Protein AF-A0A2E1ZUF5-F1 (afdb_monomer)

Radius of gyration: 24.86 Å; Cα contacts (8 Å, |Δi|>4): 440; chains: 1; bounding box: 53×74×78 Å

Foldseek 3Di:
DDDDPDPPPPPCNQCVPPVSVVVVVVVVVVVVCVVVCVVCVVVVVVVLVLLQLLQLVCQVCVVVVVDCPRPLNVLSVPSVSSVVCSVVWKDKWKFWFPDPATHTDPDDDVVQWDWDADPPWFDTWIDGPPPPDPITMFIWIWTHDDLIFIKGWFWGDFDPWIWTWIWTWGDPALFKTFTQWIATRDDDDDPPFLVCCHPSVNGCLSHRAMGGLVVLAAAAADCDDDDSNRYGHDGPNRPRRRVSVRVGVSCCPNPGCSNVSSVVRD

Structure (mmCIF, N/CA/C/O backbone):
data_AF-A0A2E1ZUF5-F1
#
_entry.id   AF-A0A2E1ZUF5-F1
#
loop_
_atom_site.group_PDB
_atom_site.id
_atom_site.type_symbol
_atom_site.label_atom_id
_atom_site.label_alt_id
_atom_site.label_comp_id
_atom_site.label_asym_id
_atom_site.label_entity_id
_atom_site.label_seq_id
_atom_site.pdbx_PDB_ins_code
_atom_site.Cartn_x
_atom_site.Cartn_y
_atom_site.Cartn_z
_atom_site.occupancy
_atom_site.B_iso_or_equiv
_atom_site.auth_seq_id
_atom_site.auth_comp_id
_atom_site.auth_asym_id
_atom_site.auth_atom_id
_atom_site.pdbx_PDB_model_num
ATOM 1 N N . MET A 1 1 ? 27.725 -50.864 -59.340 1.00 42.62 1 MET A N 1
ATOM 2 C CA . MET A 1 1 ? 27.834 -50.246 -58.000 1.00 42.62 1 MET A CA 1
ATOM 3 C C . MET A 1 1 ? 28.151 -48.767 -58.178 1.00 42.62 1 MET A C 1
ATOM 5 O O . MET A 1 1 ? 29.297 -48.428 -58.430 1.00 42.62 1 MET A O 1
ATOM 9 N N . GLN A 1 2 ? 27.138 -47.895 -58.148 1.00 40.16 2 GLN A N 1
ATOM 10 C CA . GLN A 1 2 ? 27.353 -46.445 -58.087 1.00 40.16 2 GLN A CA 1
ATOM 11 C C . GLN A 1 2 ? 27.695 -46.083 -56.640 1.00 40.16 2 GLN A C 1
ATOM 13 O O . GLN A 1 2 ? 26.864 -46.239 -55.747 1.00 40.16 2 GLN A O 1
ATOM 18 N N . ALA A 1 3 ? 28.929 -45.644 -56.405 1.00 47.06 3 ALA A N 1
ATOM 19 C CA . ALA A 1 3 ? 29.324 -45.064 -55.132 1.00 47.06 3 ALA A CA 1
ATOM 20 C C . ALA A 1 3 ? 28.648 -43.691 -55.002 1.00 47.06 3 ALA A C 1
ATOM 22 O O . ALA A 1 3 ? 28.987 -42.750 -55.719 1.00 47.06 3 ALA A O 1
ATOM 23 N N . GLY A 1 4 ? 27.650 -43.596 -54.123 1.00 48.56 4 GLY A N 1
ATOM 24 C CA . GLY A 1 4 ? 26.984 -42.340 -53.801 1.00 48.56 4 GLY A CA 1
ATOM 25 C C . GLY A 1 4 ? 27.989 -41.333 -53.248 1.00 48.56 4 GLY A C 1
ATOM 26 O O . GLY A 1 4 ? 28.551 -41.530 -52.171 1.00 48.56 4 GLY A O 1
ATOM 27 N N . SER A 1 5 ? 28.213 -40.249 -53.990 1.00 50.31 5 SER A N 1
ATOM 28 C CA . SER A 1 5 ? 28.970 -39.090 -53.521 1.00 50.31 5 SER A CA 1
ATOM 29 C C . SER A 1 5 ? 28.220 -38.463 -52.342 1.00 50.31 5 SER A C 1
ATOM 31 O O . SER A 1 5 ? 27.196 -37.800 -52.518 1.00 50.31 5 SER A O 1
ATOM 33 N N . ARG A 1 6 ? 28.702 -38.692 -51.114 1.00 58.22 6 ARG A N 1
ATOM 34 C CA . ARG A 1 6 ? 28.275 -37.906 -49.954 1.00 58.22 6 ARG A CA 1
ATOM 35 C C . ARG A 1 6 ? 28.798 -36.487 -50.163 1.00 58.22 6 ARG A C 1
ATOM 37 O O . ARG A 1 6 ? 29.988 -36.235 -49.996 1.00 58.22 6 ARG A O 1
ATOM 44 N N . LYS A 1 7 ? 27.915 -35.558 -50.541 1.00 57.78 7 LYS A N 1
ATOM 45 C CA . LYS A 1 7 ? 28.202 -34.123 -50.453 1.00 57.78 7 LYS A CA 1
ATOM 46 C C . LYS A 1 7 ? 28.493 -33.805 -48.987 1.00 57.78 7 LYS A C 1
ATOM 48 O O . LYS A 1 7 ? 27.572 -33.738 -48.180 1.00 57.78 7 LYS A O 1
ATOM 53 N N . ASN A 1 8 ? 29.767 -33.621 -48.649 1.00 56.56 8 ASN A N 1
ATOM 54 C CA . ASN A 1 8 ? 30.164 -32.980 -47.402 1.00 56.56 8 ASN A CA 1
ATOM 55 C C . ASN A 1 8 ? 29.690 -31.528 -47.481 1.00 56.56 8 ASN A C 1
ATOM 57 O O . ASN A 1 8 ? 30.354 -30.675 -48.070 1.00 56.56 8 ASN A O 1
ATOM 61 N N . ILE A 1 9 ? 28.491 -31.264 -46.965 1.00 59.53 9 ILE A N 1
ATOM 62 C CA . ILE A 1 9 ? 27.992 -29.902 -46.830 1.00 59.53 9 ILE A CA 1
ATOM 63 C C . ILE A 1 9 ? 28.895 -29.228 -45.794 1.00 59.53 9 ILE A C 1
ATOM 65 O O . ILE A 1 9 ? 28.891 -29.598 -44.622 1.00 59.53 9 ILE A O 1
ATOM 69 N N . SER A 1 10 ? 29.721 -28.286 -46.247 1.00 67.06 10 SER A N 1
ATOM 70 C CA . SER A 1 10 ? 30.581 -27.500 -45.365 1.00 67.06 10 SER A CA 1
ATOM 71 C C . SER A 1 10 ? 29.715 -26.784 -44.328 1.00 67.06 10 SER A C 1
ATOM 73 O O . SER A 1 10 ? 28.756 -26.104 -44.695 1.00 67.06 10 SER A O 1
ATOM 75 N N . ILE A 1 11 ? 30.062 -26.900 -43.043 1.00 62.62 11 ILE A N 1
ATOM 76 C CA . ILE A 1 11 ? 29.401 -26.180 -41.938 1.00 62.62 11 ILE A CA 1
ATOM 77 C C . ILE A 1 11 ? 29.336 -24.673 -42.244 1.00 62.62 11 ILE A C 1
ATOM 79 O O . ILE A 1 11 ? 28.341 -24.019 -41.951 1.00 62.62 11 ILE A O 1
ATOM 83 N N . ILE A 1 12 ? 30.345 -24.144 -42.942 1.00 64.06 12 ILE A N 1
ATOM 84 C CA . ILE A 1 12 ? 30.421 -22.743 -43.370 1.00 64.06 12 ILE A CA 1
ATOM 85 C C . ILE A 1 12 ? 29.318 -22.400 -44.387 1.00 64.06 12 ILE A C 1
ATOM 87 O O . ILE A 1 12 ? 28.752 -21.315 -44.330 1.00 64.06 12 ILE A O 1
ATOM 91 N N . ALA A 1 13 ? 28.951 -23.325 -45.280 1.00 61.88 13 ALA A N 1
ATOM 92 C CA . ALA A 1 13 ? 27.866 -23.122 -46.246 1.00 61.88 13 ALA A CA 1
ATOM 93 C C . ALA A 1 13 ? 26.471 -23.192 -45.594 1.00 61.88 13 ALA A C 1
ATOM 95 O O . ALA A 1 13 ? 25.536 -22.554 -46.070 1.00 61.88 13 ALA A O 1
ATOM 96 N N . ILE A 1 14 ? 26.337 -23.942 -44.494 1.00 61.91 14 ILE A N 1
ATOM 97 C CA . ILE A 1 14 ? 25.102 -24.036 -43.700 1.00 61.91 14 ILE A CA 1
ATOM 98 C C . ILE A 1 14 ? 24.911 -22.766 -42.865 1.00 61.91 14 ILE A C 1
ATOM 100 O O . ILE A 1 14 ? 23.838 -22.173 -42.897 1.00 61.91 14 ILE A O 1
ATOM 104 N N . VAL A 1 15 ? 25.957 -22.317 -42.166 1.00 63.81 15 VAL A N 1
ATOM 105 C CA . VAL A 1 15 ? 25.926 -21.109 -41.321 1.00 63.81 15 VAL A CA 1
ATOM 106 C C . VAL A 1 15 ? 25.932 -19.821 -42.156 1.00 63.81 15 VAL A C 1
ATOM 108 O O . VAL A 1 15 ? 25.424 -18.802 -41.709 1.00 63.81 15 VAL A O 1
ATOM 111 N N . GLY A 1 16 ? 26.437 -19.858 -43.393 1.00 71.75 16 GLY A N 1
ATOM 112 C CA . GLY A 1 16 ? 26.375 -18.730 -44.326 1.00 71.75 16 GLY A CA 1
ATOM 113 C C . GLY A 1 16 ? 24.967 -18.410 -44.844 1.00 71.75 16 GLY A C 1
ATOM 114 O O . GLY A 1 16 ? 24.766 -17.340 -45.411 1.00 71.75 16 GLY A O 1
ATOM 115 N N . ASN A 1 17 ? 23.985 -19.302 -44.650 1.00 86.56 17 ASN A N 1
ATOM 116 C CA . ASN A 1 17 ? 22.585 -18.996 -44.932 1.00 86.56 17 ASN A CA 1
ATOM 117 C C . ASN A 1 17 ? 22.022 -18.101 -43.807 1.00 86.56 17 ASN A C 1
ATOM 119 O O . ASN A 1 17 ? 21.936 -18.567 -42.665 1.00 86.56 17 ASN A O 1
ATOM 123 N N . PRO A 1 18 ? 21.577 -16.863 -44.103 1.00 87.31 18 PRO A N 1
ATOM 124 C CA . PRO A 1 18 ? 21.079 -15.931 -43.091 1.00 87.31 18 PRO A CA 1
ATOM 125 C C . PRO A 1 18 ? 19.973 -16.516 -42.207 1.00 87.31 18 PRO A C 1
ATOM 127 O O . PRO A 1 18 ? 19.946 -16.257 -41.008 1.00 87.31 18 PRO A O 1
ATOM 130 N N . PHE A 1 19 ? 19.097 -17.361 -42.761 1.00 89.12 19 PHE A N 1
ATOM 131 C CA . PHE A 1 19 ? 18.009 -17.986 -42.006 1.00 89.12 19 PHE A CA 1
ATOM 132 C C . PHE A 1 19 ? 18.512 -19.025 -40.999 1.00 89.12 19 PHE A C 1
ATOM 134 O O . PHE A 1 19 ? 17.985 -19.116 -39.892 1.00 89.12 19 PHE A O 1
ATOM 141 N N . VAL A 1 20 ? 19.551 -19.785 -41.354 1.00 88.31 20 VAL A N 1
ATOM 142 C CA . VAL A 1 20 ? 20.156 -20.775 -40.452 1.00 88.31 20 VAL A CA 1
ATOM 143 C C . VAL A 1 20 ? 20.957 -20.075 -39.356 1.00 88.31 20 VAL A C 1
ATOM 145 O O . VAL A 1 20 ? 20.843 -20.444 -38.191 1.00 88.31 20 VAL A O 1
ATOM 148 N N . PHE A 1 21 ? 21.707 -19.027 -39.703 1.00 89.38 21 PHE A N 1
ATOM 149 C CA . PHE A 1 21 ? 22.426 -18.198 -38.735 1.00 89.38 21 PHE A CA 1
ATOM 150 C C . PHE A 1 21 ? 21.485 -17.556 -37.707 1.00 89.38 21 PHE A C 1
ATOM 152 O O . PHE A 1 21 ? 21.694 -17.704 -36.502 1.00 89.38 21 PHE A O 1
ATOM 159 N N . ILE A 1 22 ? 20.408 -16.909 -38.173 1.00 93.88 22 ILE A N 1
ATOM 160 C CA . ILE A 1 22 ? 19.378 -16.328 -37.300 1.00 93.88 22 ILE A CA 1
ATOM 161 C C . ILE A 1 22 ? 18.742 -17.417 -36.430 1.00 93.88 22 ILE A C 1
ATOM 163 O O . ILE A 1 22 ? 18.571 -17.206 -35.233 1.00 93.88 22 ILE A O 1
ATOM 167 N N . GLY A 1 23 ? 18.447 -18.591 -36.997 1.00 94.94 23 GLY A N 1
ATOM 168 C CA . GLY A 1 23 ? 17.903 -19.726 -36.250 1.00 94.94 23 GLY A CA 1
ATOM 169 C C . GLY A 1 23 ? 18.814 -20.188 -35.108 1.00 94.94 23 GLY A C 1
ATOM 170 O O . GLY A 1 23 ? 18.339 -20.400 -33.994 1.00 94.94 23 GLY A O 1
ATOM 171 N N . ILE A 1 24 ? 20.125 -20.285 -35.351 1.00 92.69 24 ILE A N 1
ATOM 172 C CA . ILE A 1 24 ? 21.116 -20.665 -34.332 1.00 92.69 24 ILE A CA 1
ATOM 173 C C . ILE A 1 24 ? 21.200 -19.609 -33.224 1.00 92.69 24 ILE A C 1
ATOM 175 O O . ILE A 1 24 ? 21.199 -19.968 -32.045 1.00 92.69 24 ILE A O 1
ATOM 179 N N . ILE A 1 25 ? 21.244 -18.319 -33.573 1.00 93.75 25 ILE A N 1
ATOM 180 C CA . ILE A 1 25 ? 21.281 -17.230 -32.584 1.00 93.75 25 ILE A CA 1
ATOM 181 C C . ILE A 1 25 ? 19.999 -17.202 -31.760 1.00 93.75 25 ILE A C 1
ATOM 183 O O . ILE A 1 25 ? 20.071 -17.152 -30.535 1.00 93.75 25 ILE A O 1
ATOM 187 N N . ALA A 1 26 ? 18.837 -17.265 -32.411 1.00 95.88 26 ALA A N 1
ATOM 188 C CA . ALA A 1 26 ? 17.546 -17.238 -31.739 1.00 95.88 26 ALA A CA 1
ATOM 189 C C . ALA A 1 26 ? 17.404 -18.418 -30.771 1.00 95.88 26 ALA A C 1
ATOM 191 O O . ALA A 1 26 ? 17.016 -18.219 -29.622 1.00 95.88 26 ALA A O 1
ATOM 192 N N . LEU A 1 27 ? 17.787 -19.626 -31.198 1.00 95.88 27 LEU A N 1
ATOM 193 C CA . LEU A 1 27 ? 17.759 -20.813 -30.346 1.00 95.88 27 LEU A CA 1
ATOM 194 C C . LEU A 1 27 ? 18.717 -20.673 -29.158 1.00 95.88 27 LEU A C 1
ATOM 196 O O . LEU A 1 27 ? 18.336 -20.951 -28.024 1.00 95.88 27 LEU A O 1
ATOM 200 N N . SER A 1 28 ? 19.941 -20.206 -29.405 1.00 94.00 28 SER A N 1
ATOM 201 C CA . SER A 1 28 ? 20.948 -20.024 -28.354 1.00 94.00 28 SER A CA 1
ATOM 202 C C . SER A 1 28 ? 20.513 -18.969 -27.332 1.00 94.00 28 SER A C 1
ATOM 204 O O . SER A 1 28 ? 20.600 -19.205 -26.130 1.00 94.00 28 SER A O 1
ATOM 206 N N . ALA A 1 29 ? 19.984 -17.832 -27.793 1.00 95.25 29 ALA A N 1
ATOM 207 C CA . ALA A 1 29 ? 19.468 -16.766 -26.938 1.00 95.25 29 ALA A CA 1
ATOM 208 C C . ALA A 1 29 ? 18.241 -17.218 -26.133 1.00 95.25 29 ALA A C 1
ATOM 210 O O . ALA A 1 29 ? 18.165 -16.946 -24.937 1.00 95.25 29 ALA A O 1
ATOM 211 N N . ALA A 1 30 ? 17.310 -17.949 -26.757 1.00 96.06 30 ALA A N 1
ATOM 212 C CA . ALA A 1 30 ? 16.132 -18.487 -26.082 1.00 96.06 30 ALA A CA 1
ATOM 213 C C . ALA A 1 30 ? 16.508 -19.504 -24.995 1.00 96.06 30 ALA A C 1
ATOM 215 O O . ALA A 1 30 ? 15.961 -19.451 -23.895 1.00 96.06 30 ALA A O 1
ATOM 216 N N . LEU A 1 31 ? 17.468 -20.395 -25.271 1.00 95.88 31 LEU A N 1
ATOM 217 C CA . LEU A 1 31 ? 17.961 -21.365 -24.292 1.00 95.88 31 LEU A CA 1
ATOM 218 C C . LEU A 1 31 ? 18.650 -20.674 -23.115 1.00 95.88 31 LEU A C 1
ATOM 220 O O . LEU A 1 31 ? 18.335 -20.978 -21.967 1.00 95.88 31 LEU A O 1
ATOM 224 N N . LEU A 1 32 ? 19.537 -19.714 -23.389 1.00 95.75 32 LEU A N 1
ATOM 225 C CA . LEU A 1 32 ? 20.192 -18.930 -22.342 1.00 95.75 32 LEU A CA 1
ATOM 226 C C . LEU A 1 32 ? 19.155 -18.206 -21.476 1.00 95.75 32 LEU A C 1
ATOM 228 O O . LEU A 1 32 ? 19.151 -18.379 -20.259 1.00 95.75 32 LEU A O 1
ATOM 232 N N . LEU A 1 33 ? 18.231 -17.463 -22.091 1.00 93.19 33 LEU A N 1
ATOM 233 C CA . LEU A 1 33 ? 17.200 -16.722 -21.365 1.00 93.19 33 LEU A CA 1
ATOM 234 C C . LEU A 1 33 ? 16.299 -17.653 -20.541 1.00 93.19 33 LEU A C 1
ATOM 236 O O . LEU A 1 33 ? 15.978 -17.331 -19.401 1.00 93.19 33 LEU A O 1
ATOM 240 N N . SER A 1 34 ? 15.936 -18.820 -21.078 1.00 94.25 34 SER A N 1
ATOM 241 C CA . SER A 1 34 ? 15.130 -19.813 -20.363 1.00 94.25 34 SER A CA 1
ATOM 242 C C . SER A 1 34 ? 15.857 -20.376 -19.142 1.00 94.25 34 SER A C 1
ATOM 244 O O . SER A 1 34 ? 15.244 -20.499 -18.083 1.00 94.25 34 SER A O 1
ATOM 246 N N . VAL A 1 35 ? 17.146 -20.711 -19.267 1.00 94.75 35 VAL A N 1
ATOM 247 C CA . VAL A 1 35 ? 17.945 -21.239 -18.149 1.00 94.75 35 VAL A CA 1
ATOM 248 C C . VAL A 1 35 ? 18.095 -20.182 -17.058 1.00 94.75 35 VAL A C 1
ATOM 250 O O . VAL A 1 35 ? 17.814 -20.463 -15.894 1.00 94.75 35 VAL A O 1
ATOM 253 N N . PHE A 1 36 ? 18.468 -18.952 -17.426 1.00 92.06 36 PHE A N 1
ATOM 254 C CA . PHE A 1 36 ? 18.583 -17.850 -16.469 1.00 92.06 36 PHE A CA 1
ATOM 255 C C . PHE A 1 36 ? 17.242 -17.527 -15.801 1.00 92.06 36 PHE A C 1
ATOM 257 O O . PHE A 1 36 ? 17.195 -17.338 -14.584 1.00 92.06 36 PHE A O 1
ATOM 264 N N . SER A 1 37 ? 16.151 -17.495 -16.571 1.00 91.44 37 SER A N 1
ATOM 265 C CA . SER A 1 37 ? 14.818 -17.199 -16.048 1.00 91.44 37 SER A CA 1
ATOM 266 C C . SER A 1 37 ? 14.338 -18.250 -15.054 1.00 91.44 37 SER A C 1
ATOM 268 O O . SER A 1 37 ? 13.744 -17.866 -14.054 1.00 91.44 37 SER A O 1
ATOM 270 N N . GLU A 1 38 ? 14.550 -19.547 -15.300 1.00 92.31 38 GLU A N 1
ATOM 271 C CA . GLU A 1 38 ? 14.092 -20.587 -14.369 1.00 92.31 38 GLU A CA 1
ATOM 272 C C . GLU A 1 38 ? 15.002 -20.674 -13.137 1.00 92.31 38 GLU A C 1
ATOM 274 O O . GLU A 1 38 ? 14.499 -20.765 -12.021 1.00 92.31 38 GLU A O 1
ATOM 279 N N . TYR A 1 39 ? 16.322 -20.539 -13.311 1.00 92.44 39 TYR A N 1
ATOM 280 C CA . TYR A 1 39 ? 17.282 -20.573 -12.202 1.00 92.44 39 TYR A CA 1
ATOM 281 C C . TYR A 1 39 ? 17.080 -19.425 -11.199 1.00 92.44 39 TYR A C 1
ATOM 283 O O . TYR A 1 39 ? 17.185 -19.618 -9.992 1.00 92.44 39 TYR A O 1
ATOM 291 N N . THR A 1 40 ? 16.768 -18.219 -11.680 1.00 91.62 40 THR A N 1
ATOM 292 C CA . THR A 1 40 ? 16.611 -17.027 -10.821 1.00 91.62 40 THR A CA 1
ATOM 293 C C . THR A 1 40 ? 15.204 -16.860 -10.246 1.00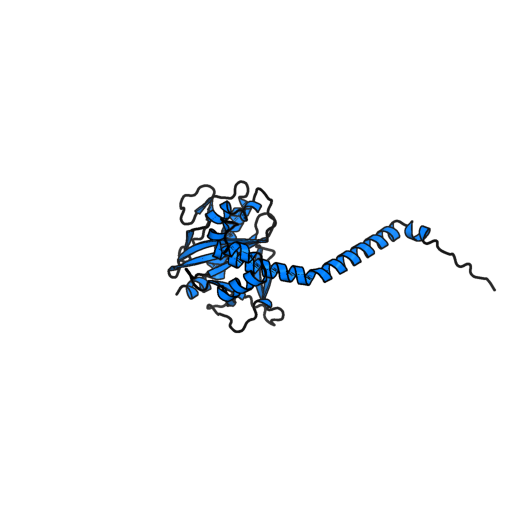 91.62 40 THR A C 1
ATOM 295 O O . THR A 1 40 ? 15.001 -16.060 -9.331 1.00 91.62 40 THR A O 1
ATOM 298 N N . LYS A 1 41 ? 14.225 -17.614 -10.750 1.00 89.56 41 LYS A N 1
ATOM 299 C CA . LYS A 1 41 ? 12.797 -17.453 -10.448 1.00 89.56 41 LYS A CA 1
ATOM 300 C C . LYS A 1 41 ? 12.469 -17.527 -8.964 1.00 89.56 41 LYS A C 1
ATOM 302 O O . LYS A 1 41 ? 11.715 -16.690 -8.467 1.00 89.56 41 LYS A O 1
ATOM 307 N N . GLU A 1 42 ? 13.009 -18.520 -8.261 1.00 90.38 42 GLU A N 1
ATOM 308 C CA . GLU A 1 42 ? 12.743 -18.705 -6.832 1.00 90.38 42 GLU A CA 1
ATOM 309 C C . GLU A 1 42 ? 13.343 -17.570 -6.002 1.00 90.38 42 GLU A C 1
ATOM 311 O O . GLU A 1 42 ? 12.650 -17.004 -5.158 1.00 90.38 42 GLU A O 1
ATOM 316 N N . THR A 1 43 ? 14.574 -17.158 -6.309 1.00 89.69 43 THR A N 1
ATOM 317 C CA . THR A 1 43 ? 15.237 -16.019 -5.661 1.00 89.69 43 THR A CA 1
ATOM 318 C C . THR A 1 43 ? 14.474 -14.720 -5.893 1.00 89.69 43 THR A C 1
ATOM 320 O O . THR A 1 43 ? 14.203 -13.987 -4.946 1.00 89.69 43 THR A O 1
ATOM 323 N N . VAL A 1 44 ? 14.054 -14.447 -7.133 1.00 89.19 44 VAL A N 1
ATOM 324 C CA . VAL A 1 44 ? 13.235 -13.270 -7.462 1.00 89.19 44 VAL A CA 1
ATOM 325 C C . VAL A 1 44 ? 11.922 -13.299 -6.686 1.00 89.19 44 VAL A C 1
ATOM 327 O O . VAL A 1 44 ? 11.518 -12.283 -6.126 1.00 89.19 44 VAL A O 1
ATOM 330 N N . LYS A 1 45 ? 11.257 -14.457 -6.617 1.00 88.75 45 LYS A N 1
ATOM 331 C CA . LYS A 1 45 ? 10.016 -14.610 -5.853 1.00 88.75 45 LYS A CA 1
ATOM 332 C C . LYS A 1 45 ? 10.244 -14.343 -4.363 1.00 88.75 45 LYS A C 1
ATOM 334 O O . LYS A 1 45 ? 9.490 -13.577 -3.776 1.00 88.75 45 LYS A O 1
ATOM 339 N N . SER A 1 46 ? 11.279 -14.936 -3.773 1.00 90.44 46 SER A N 1
ATOM 340 C CA . SER A 1 46 ? 11.617 -14.742 -2.360 1.00 90.44 46 SER A CA 1
ATOM 341 C C . SER A 1 46 ? 11.933 -13.280 -2.050 1.00 90.44 46 SER A C 1
ATOM 343 O O . SER A 1 46 ? 11.442 -12.746 -1.061 1.00 90.44 46 SER A O 1
ATOM 345 N N . ASN A 1 47 ? 12.694 -12.609 -2.917 1.00 92.19 47 ASN A N 1
ATOM 346 C CA . ASN A 1 47 ? 13.033 -11.199 -2.747 1.00 92.19 47 ASN A CA 1
ATOM 347 C C . ASN A 1 47 ? 11.799 -10.300 -2.850 1.00 92.19 47 ASN A C 1
ATOM 349 O O . ASN A 1 47 ? 11.667 -9.379 -2.057 1.00 92.19 47 ASN A O 1
ATOM 353 N N . LYS A 1 48 ? 10.862 -10.590 -3.764 1.00 92.25 48 LYS A N 1
ATOM 354 C CA . LYS A 1 48 ? 9.588 -9.858 -3.852 1.00 92.25 48 LYS A CA 1
ATOM 355 C C . LYS A 1 48 ? 8.731 -10.018 -2.598 1.00 92.25 48 LYS A C 1
ATOM 357 O O . LYS A 1 48 ? 8.116 -9.057 -2.155 1.00 92.25 48 LYS A O 1
ATOM 362 N N . GLU A 1 49 ? 8.668 -11.219 -2.027 1.00 91.81 49 GLU A N 1
ATOM 363 C CA . GLU A 1 49 ? 7.931 -11.436 -0.775 1.00 91.81 49 GLU A CA 1
ATOM 364 C C . GLU A 1 49 ? 8.603 -10.734 0.410 1.00 91.81 49 GLU A C 1
ATOM 366 O O . GLU A 1 49 ? 7.920 -10.122 1.230 1.00 91.81 49 GLU A O 1
ATOM 371 N N . LEU A 1 50 ? 9.937 -10.764 0.475 1.00 94.56 50 LEU A N 1
ATOM 372 C CA . LEU A 1 50 ? 10.694 -10.038 1.490 1.00 94.56 50 LEU A CA 1
ATOM 373 C C . LEU A 1 50 ? 10.485 -8.524 1.369 1.00 94.56 50 LEU A C 1
ATOM 375 O O . LEU A 1 50 ? 10.263 -7.856 2.374 1.00 94.56 50 LEU A O 1
ATOM 379 N N . ASP A 1 51 ? 10.504 -7.996 0.149 1.00 95.31 51 ASP A N 1
ATOM 380 C CA . ASP A 1 51 ? 10.323 -6.573 -0.120 1.00 95.31 51 ASP A CA 1
ATOM 381 C C . ASP A 1 51 ? 8.915 -6.080 0.251 1.00 95.31 51 ASP A C 1
ATOM 383 O O . ASP A 1 51 ? 8.769 -5.017 0.852 1.00 95.31 51 ASP A O 1
ATOM 387 N N . LYS A 1 52 ? 7.868 -6.886 0.029 1.00 95.81 52 LYS A N 1
ATOM 388 C CA . LYS A 1 52 ? 6.522 -6.575 0.548 1.00 95.81 52 LYS A CA 1
ATOM 389 C C . LYS A 1 52 ? 6.517 -6.460 2.069 1.00 95.81 52 LYS A C 1
ATOM 391 O O . LYS A 1 52 ? 5.988 -5.492 2.605 1.00 95.81 52 LYS A O 1
ATOM 396 N N . LYS A 1 53 ? 7.118 -7.428 2.770 1.00 97.00 53 LYS A N 1
ATOM 397 C CA . LYS A 1 53 ? 7.212 -7.410 4.240 1.00 97.00 53 LYS A CA 1
ATOM 398 C C . LYS A 1 53 ? 8.028 -6.225 4.743 1.00 97.00 53 LYS A C 1
ATOM 400 O O . LYS A 1 53 ? 7.629 -5.588 5.715 1.00 97.00 53 LYS A O 1
ATOM 405 N N . LYS A 1 54 ? 9.112 -5.883 4.040 1.00 97.31 54 LYS A N 1
ATOM 406 C CA . LYS A 1 54 ? 9.884 -4.662 4.281 1.00 97.31 54 LYS A CA 1
ATOM 407 C C . LYS A 1 54 ? 8.989 -3.435 4.189 1.00 97.31 54 LYS A C 1
ATOM 409 O O . LYS A 1 54 ? 8.981 -2.624 5.102 1.00 97.31 54 LYS A O 1
ATOM 414 N N . ASN A 1 55 ? 8.207 -3.319 3.121 1.00 97.88 55 ASN A N 1
ATOM 415 C CA . ASN A 1 55 ? 7.350 -2.162 2.888 1.00 97.88 55 ASN A CA 1
ATOM 416 C C . ASN A 1 55 ? 6.184 -2.056 3.881 1.00 97.88 55 ASN A C 1
ATOM 418 O O . ASN A 1 55 ? 5.814 -0.942 4.245 1.00 97.88 55 ASN A O 1
ATOM 422 N N . ILE A 1 56 ? 5.661 -3.176 4.389 1.00 97.88 56 ILE A N 1
ATOM 423 C CA . ILE A 1 56 ? 4.726 -3.173 5.528 1.00 97.88 56 ILE A CA 1
ATOM 424 C C . ILE A 1 56 ? 5.396 -2.522 6.747 1.00 97.88 56 ILE A C 1
ATOM 426 O O . ILE A 1 56 ? 4.830 -1.616 7.354 1.00 97.88 56 ILE A O 1
ATOM 430 N N . LEU A 1 57 ? 6.628 -2.923 7.073 1.00 97.44 57 LEU A N 1
ATOM 431 C CA . LEU A 1 57 ? 7.374 -2.324 8.183 1.00 97.44 57 LEU A CA 1
ATOM 432 C C . LEU A 1 57 ? 7.763 -0.865 7.920 1.00 97.44 57 LEU A C 1
ATOM 434 O O . LEU A 1 57 ? 7.693 -0.067 8.842 1.00 97.44 57 LEU A O 1
ATOM 438 N N . LEU A 1 58 ? 8.100 -0.481 6.687 1.00 97.00 58 LEU A N 1
ATOM 439 C CA . LEU A 1 58 ? 8.382 0.917 6.337 1.00 97.00 58 LEU A CA 1
ATOM 440 C C . LEU A 1 58 ? 7.143 1.814 6.449 1.00 97.00 58 LEU A C 1
ATOM 442 O O . LEU A 1 58 ? 7.279 2.979 6.799 1.00 97.00 58 LEU A O 1
ATOM 446 N N . ALA A 1 59 ? 5.941 1.292 6.184 1.00 97.50 59 ALA A N 1
ATOM 447 C CA . ALA A 1 59 ? 4.710 2.043 6.430 1.00 97.50 59 ALA A CA 1
ATOM 448 C C . ALA A 1 59 ? 4.480 2.270 7.933 1.00 97.50 59 ALA A C 1
ATOM 450 O O . ALA A 1 59 ? 4.018 3.337 8.321 1.00 97.50 59 ALA A O 1
ATOM 451 N N . ARG A 1 60 ? 4.819 1.287 8.780 1.00 96.69 60 ARG A N 1
ATOM 452 C CA . ARG A 1 60 ? 4.762 1.416 10.245 1.00 96.69 60 ARG A CA 1
ATOM 453 C C . ARG A 1 60 ? 5.807 2.400 10.772 1.00 96.69 60 ARG A C 1
ATOM 455 O O . ARG A 1 60 ? 5.463 3.302 11.523 1.00 96.69 60 ARG A O 1
ATOM 462 N N . TYR A 1 61 ? 7.061 2.206 10.377 1.00 95.88 61 TYR A N 1
ATOM 463 C CA . TYR A 1 61 ? 8.234 2.978 10.798 1.00 95.88 61 TYR A CA 1
ATOM 464 C C . TYR A 1 61 ? 8.476 4.198 9.908 1.00 95.88 61 TYR A C 1
ATOM 466 O O . TYR A 1 61 ? 9.613 4.539 9.580 1.00 95.88 61 TYR A O 1
ATOM 474 N N . PHE A 1 62 ? 7.394 4.815 9.434 1.00 96.19 62 PHE A N 1
ATOM 475 C CA . PHE A 1 62 ? 7.481 5.850 8.414 1.00 96.19 62 PHE A CA 1
ATOM 476 C C . PHE A 1 62 ? 8.280 7.062 8.903 1.00 96.19 62 PHE A C 1
ATOM 478 O O . PHE A 1 62 ? 9.135 7.557 8.180 1.00 96.19 62 PHE A O 1
ATOM 485 N N . IL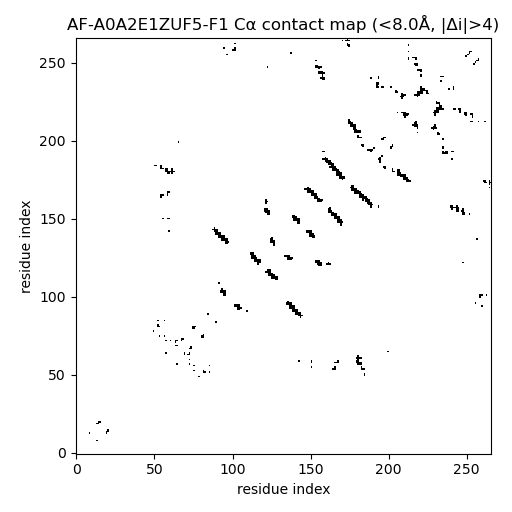E A 1 63 ? 8.058 7.502 10.143 1.00 94.75 63 ILE A N 1
ATOM 486 C CA . ILE A 1 63 ? 8.761 8.650 10.735 1.00 94.75 63 ILE A CA 1
ATOM 487 C C . ILE A 1 63 ? 10.247 8.327 10.926 1.00 94.75 63 ILE A C 1
ATOM 489 O O . ILE A 1 63 ? 11.113 9.139 10.600 1.00 94.75 63 ILE A O 1
ATOM 493 N N . GLU A 1 64 ? 10.557 7.131 11.424 1.00 94.38 64 GLU A N 1
ATOM 494 C CA . GLU A 1 64 ? 11.923 6.653 11.615 1.00 94.38 64 GLU A CA 1
ATOM 495 C C . GLU A 1 64 ? 12.673 6.532 10.287 1.00 94.38 64 GLU A C 1
ATOM 497 O O . GLU A 1 64 ? 13.872 6.797 10.248 1.00 94.38 64 GLU A O 1
ATOM 502 N N . ALA A 1 65 ? 11.974 6.203 9.195 1.00 92.56 65 ALA A N 1
ATOM 503 C CA . ALA A 1 65 ? 12.545 6.096 7.853 1.00 92.56 65 ALA A CA 1
ATOM 504 C C . ALA A 1 65 ? 13.086 7.425 7.299 1.00 92.56 65 ALA A C 1
ATOM 506 O O . ALA A 1 65 ? 13.809 7.403 6.304 1.00 92.56 65 ALA A O 1
ATOM 507 N N . LYS A 1 66 ? 12.782 8.567 7.935 1.00 92.50 66 LYS A N 1
ATOM 508 C CA . LYS A 1 66 ? 13.400 9.861 7.610 1.00 92.50 66 LYS A CA 1
ATOM 509 C C . LYS A 1 66 ? 14.896 9.891 7.924 1.00 92.50 66 LYS A C 1
ATOM 511 O O . LYS A 1 66 ? 15.648 10.586 7.245 1.00 92.50 66 LYS A O 1
ATOM 516 N N . ASP A 1 67 ? 15.319 9.176 8.967 1.00 91.56 67 ASP A N 1
ATOM 517 C CA . ASP A 1 67 ? 16.723 9.048 9.346 1.00 91.56 67 ASP A CA 1
ATOM 518 C C . ASP A 1 67 ? 17.265 7.702 8.865 1.00 91.56 67 ASP A C 1
ATOM 520 O O . ASP A 1 67 ? 17.021 6.655 9.463 1.00 91.56 67 ASP A O 1
ATOM 524 N N . GLU A 1 68 ? 18.052 7.728 7.792 1.00 80.00 68 GLU A N 1
ATOM 525 C CA . GLU A 1 68 ? 18.688 6.529 7.236 1.00 80.00 68 GLU A CA 1
ATOM 526 C C . GLU A 1 68 ? 19.643 5.835 8.227 1.00 80.00 68 GLU A C 1
ATOM 528 O O . GLU A 1 68 ? 19.941 4.652 8.063 1.00 80.00 68 GLU A O 1
ATOM 533 N N . ASN A 1 69 ? 20.103 6.538 9.272 1.00 88.62 69 ASN A N 1
ATOM 534 C CA . ASN A 1 69 ? 20.959 5.976 10.321 1.00 88.62 69 ASN A CA 1
ATOM 535 C C . ASN A 1 69 ? 20.168 5.391 11.496 1.00 88.62 69 ASN A C 1
ATOM 537 O O . ASN A 1 69 ? 20.770 4.914 12.462 1.00 88.62 69 ASN A O 1
ATOM 541 N N . ASN A 1 70 ? 18.835 5.423 11.442 1.00 94.25 70 ASN A N 1
ATOM 542 C CA . ASN A 1 70 ? 17.999 4.828 12.467 1.00 94.25 70 ASN A CA 1
ATOM 543 C C . ASN A 1 70 ? 18.261 3.313 12.548 1.00 94.25 70 ASN A C 1
ATOM 545 O O . ASN A 1 70 ? 18.153 2.589 11.557 1.00 94.25 70 ASN A O 1
ATOM 549 N N . ASP A 1 71 ? 18.583 2.825 13.748 1.00 92.81 71 ASP A N 1
ATOM 550 C CA . ASP A 1 71 ? 18.947 1.423 13.990 1.00 92.81 71 ASP A CA 1
ATOM 551 C C . ASP A 1 71 ? 17.841 0.445 13.558 1.00 92.81 71 ASP A C 1
ATOM 553 O O . ASP A 1 71 ? 18.121 -0.592 12.954 1.00 92.81 71 ASP A O 1
ATOM 557 N N . THR A 1 72 ? 16.571 0.792 13.787 1.00 90.94 72 THR A N 1
ATOM 558 C CA . THR A 1 72 ? 15.433 -0.028 13.353 1.00 90.94 72 THR A CA 1
ATOM 559 C C . THR A 1 72 ? 15.357 -0.103 11.832 1.00 90.94 72 THR A C 1
ATOM 561 O O . THR A 1 72 ? 15.185 -1.191 11.286 1.00 90.94 72 THR A O 1
ATOM 564 N N . ILE A 1 73 ? 15.544 1.020 11.134 1.00 93.56 73 ILE A N 1
ATOM 565 C CA . ILE A 1 73 ? 15.510 1.082 9.665 1.00 93.56 73 ILE A CA 1
ATOM 566 C C . ILE A 1 73 ? 16.683 0.319 9.046 1.00 93.56 73 ILE A C 1
ATOM 568 O O . ILE A 1 73 ? 16.493 -0.429 8.082 1.00 93.56 73 ILE A O 1
ATOM 572 N N . ALA A 1 74 ? 17.878 0.429 9.630 1.00 92.69 74 ALA A N 1
ATOM 573 C CA . ALA A 1 74 ? 19.054 -0.314 9.191 1.00 92.69 74 ALA A CA 1
ATOM 574 C C . ALA A 1 74 ? 18.818 -1.837 9.240 1.00 92.69 74 ALA A C 1
ATOM 576 O O . ALA A 1 74 ? 19.115 -2.544 8.269 1.00 92.69 74 ALA A O 1
ATOM 577 N N . LYS A 1 75 ? 18.189 -2.333 10.316 1.00 94.00 75 LYS A N 1
ATOM 578 C CA . LYS A 1 75 ? 17.826 -3.753 10.488 1.00 94.00 75 LYS A CA 1
ATOM 579 C C . LYS A 1 75 ? 16.875 -4.271 9.407 1.00 94.00 75 LYS A C 1
ATOM 581 O O . LYS A 1 75 ? 16.962 -5.434 9.016 1.00 94.00 75 LYS A O 1
ATOM 586 N N . LEU A 1 76 ? 16.017 -3.416 8.839 1.00 94.12 76 LEU A N 1
ATOM 587 C CA . LEU A 1 76 ? 15.100 -3.806 7.754 1.00 94.12 76 LEU A CA 1
ATOM 588 C C . LEU A 1 76 ? 15.820 -4.170 6.445 1.00 94.12 76 LEU A C 1
ATOM 590 O O . LEU A 1 76 ? 15.201 -4.714 5.529 1.00 94.12 76 LEU A O 1
ATOM 594 N N . SER A 1 77 ? 17.114 -3.872 6.318 1.00 91.44 77 SER A N 1
ATOM 595 C CA . SER A 1 77 ? 17.918 -4.290 5.164 1.00 91.44 77 SER A CA 1
ATOM 596 C C . SER A 1 77 ? 18.479 -5.709 5.309 1.00 91.44 77 SER A C 1
ATOM 598 O O . SER A 1 77 ? 18.881 -6.311 4.313 1.00 91.44 77 SER A O 1
ATOM 600 N N . ASN A 1 78 ? 18.479 -6.274 6.521 1.00 95.12 78 ASN A N 1
ATOM 601 C CA . ASN A 1 78 ? 18.884 -7.650 6.773 1.00 95.12 78 ASN A CA 1
ATOM 602 C C . ASN A 1 78 ? 17.656 -8.583 6.732 1.00 95.12 78 ASN A C 1
ATOM 604 O O . ASN A 1 78 ? 16.743 -8.417 7.539 1.00 95.12 78 ASN A O 1
ATOM 608 N N . PRO A 1 79 ? 17.616 -9.610 5.858 1.00 95.00 79 PRO A N 1
ATOM 609 C CA . PRO A 1 79 ? 16.446 -10.482 5.727 1.00 95.00 79 PRO A CA 1
ATOM 610 C C . PRO A 1 79 ? 16.018 -11.190 7.016 1.00 95.00 79 PRO A C 1
ATOM 612 O O . PRO A 1 79 ? 14.828 -11.414 7.223 1.00 95.00 79 PRO A O 1
ATOM 615 N N . LYS A 1 80 ? 16.975 -11.569 7.873 1.00 95.94 80 LYS A N 1
ATOM 616 C CA . LYS A 1 80 ? 16.681 -12.278 9.120 1.00 95.94 80 LYS A CA 1
ATOM 617 C C . LYS A 1 80 ? 16.080 -11.326 10.149 1.00 95.94 80 LYS A C 1
ATOM 619 O O . LYS A 1 80 ? 15.019 -11.616 10.686 1.00 95.94 80 LYS A O 1
ATOM 624 N N . GLU A 1 81 ? 16.722 -10.182 10.366 1.00 96.62 81 GLU A N 1
ATOM 625 C CA . GLU A 1 81 ? 16.259 -9.183 11.336 1.00 96.62 81 GLU A CA 1
ATOM 626 C C . GLU A 1 81 ? 14.911 -8.587 10.922 1.00 96.62 81 GLU A C 1
ATOM 628 O O . GLU A 1 81 ? 14.016 -8.465 11.754 1.00 96.62 81 GLU A O 1
ATOM 633 N N . LEU A 1 82 ? 14.716 -8.322 9.624 1.00 96.69 82 LEU A N 1
ATOM 634 C CA . LEU A 1 82 ? 13.419 -7.936 9.069 1.00 96.69 82 LEU A CA 1
ATOM 635 C C . LEU A 1 82 ? 12.336 -8.951 9.431 1.00 96.69 82 LEU A C 1
ATOM 637 O O . LEU A 1 82 ? 11.260 -8.565 9.877 1.00 96.69 82 LEU A O 1
ATOM 641 N N . MET A 1 83 ? 12.600 -10.244 9.234 1.00 96.56 83 MET A N 1
ATOM 642 C CA . MET A 1 83 ? 11.629 -11.294 9.537 1.00 96.56 83 MET A CA 1
ATOM 643 C C . MET A 1 83 ? 11.363 -11.422 11.040 1.00 96.56 83 MET A C 1
ATOM 645 O O . MET A 1 83 ? 10.217 -11.649 11.426 1.00 96.56 83 MET A O 1
ATOM 649 N N . ASP A 1 84 ? 12.382 -11.246 11.881 1.00 96.81 84 ASP A N 1
ATOM 650 C CA . ASP A 1 84 ? 12.246 -11.266 13.340 1.00 96.81 84 ASP A CA 1
ATOM 651 C C . ASP A 1 84 ? 11.371 -10.094 13.836 1.00 96.81 84 ASP A C 1
ATOM 653 O O . ASP A 1 84 ? 10.459 -10.291 14.645 1.00 96.81 84 ASP A O 1
ATOM 657 N N . ILE A 1 85 ? 11.569 -8.888 13.290 1.00 96.44 85 ILE A N 1
ATOM 658 C CA . ILE A 1 85 ? 10.725 -7.711 13.564 1.00 96.44 85 ILE A CA 1
ATOM 659 C C . ILE A 1 85 ? 9.311 -7.939 13.018 1.00 96.44 85 ILE A C 1
ATOM 661 O O . ILE A 1 85 ? 8.331 -7.793 13.741 1.00 96.44 85 ILE A O 1
ATOM 665 N N . TYR A 1 86 ? 9.178 -8.384 11.768 1.00 97.19 86 TYR A N 1
ATOM 666 C CA . TYR A 1 86 ? 7.874 -8.628 11.150 1.00 97.19 86 TYR A CA 1
ATOM 667 C C . TYR A 1 86 ? 7.037 -9.619 11.965 1.00 97.19 86 TYR A C 1
ATOM 669 O O . TYR A 1 86 ? 5.891 -9.340 12.300 1.00 97.19 86 TYR A O 1
ATOM 677 N N . ASN A 1 87 ? 7.608 -10.765 12.338 1.00 96.31 87 ASN A N 1
ATOM 678 C CA . ASN A 1 87 ? 6.880 -11.793 13.081 1.00 96.31 87 ASN A CA 1
ATOM 679 C C . ASN A 1 87 ? 6.521 -11.340 14.506 1.00 96.31 87 ASN A C 1
ATOM 681 O O . ASN A 1 87 ? 5.464 -11.715 15.031 1.00 96.31 87 ASN A O 1
ATOM 685 N N . SER A 1 88 ? 7.396 -10.553 15.141 1.00 96.12 88 SER A N 1
ATOM 686 C CA . SER A 1 88 ? 7.162 -10.070 16.502 1.00 96.12 88 SER A CA 1
ATOM 687 C C . SER A 1 88 ? 6.128 -8.946 16.547 1.00 96.12 88 SER A C 1
ATOM 689 O O . SER A 1 88 ? 5.319 -8.916 17.474 1.00 96.12 88 SER A O 1
ATOM 691 N N . GLU A 1 89 ? 6.068 -8.092 15.523 1.00 96.31 89 GLU A N 1
ATOM 692 C CA . GLU A 1 89 ? 5.26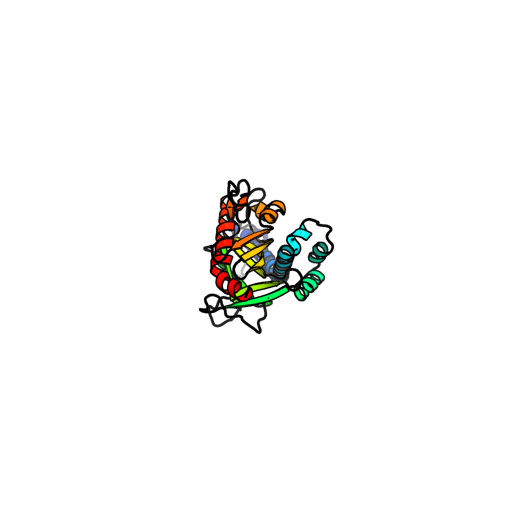6 -6.875 15.580 1.00 96.31 89 GLU A CA 1
ATOM 693 C C . GLU A 1 89 ? 4.078 -6.808 14.618 1.00 96.31 89 GLU A C 1
ATOM 695 O O . GLU A 1 89 ? 3.238 -5.922 14.775 1.00 96.31 89 GLU A O 1
ATOM 700 N N . ILE A 1 90 ? 3.982 -7.704 13.636 1.00 97.69 90 ILE A N 1
ATOM 701 C CA . ILE A 1 90 ? 2.875 -7.754 12.677 1.00 97.69 90 ILE A CA 1
ATOM 702 C C . ILE A 1 90 ? 2.051 -9.023 12.907 1.00 97.69 90 ILE A C 1
ATOM 704 O O . ILE A 1 90 ? 2.570 -10.126 13.100 1.00 97.69 90 ILE A O 1
ATOM 708 N N . GLU A 1 91 ? 0.734 -8.858 12.937 1.00 96.62 91 GLU A N 1
ATOM 709 C CA . GLU A 1 91 ? -0.254 -9.930 12.882 1.00 96.62 91 GLU A CA 1
ATOM 710 C C . GLU A 1 91 ? -0.914 -9.913 11.502 1.00 96.62 91 GLU A C 1
ATOM 712 O O . GLU A 1 91 ? -1.493 -8.909 11.089 1.00 96.62 91 GLU A O 1
ATOM 717 N N . GLU A 1 92 ? -0.819 -11.020 10.773 1.00 96.81 92 GLU A N 1
ATOM 718 C CA . GLU A 1 92 ? -1.494 -11.178 9.487 1.00 96.81 92 GLU A CA 1
ATOM 719 C C . GLU A 1 92 ? -2.949 -11.582 9.739 1.00 96.81 92 GLU A C 1
ATOM 721 O O . GLU A 1 92 ? -3.214 -12.598 10.377 1.00 96.81 92 GLU A O 1
ATOM 726 N N . LEU 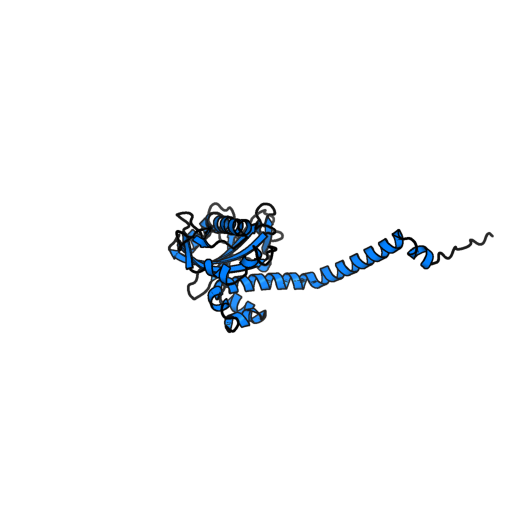A 1 93 ? -3.893 -10.796 9.228 1.00 96.69 93 LEU A N 1
ATOM 727 C CA . LEU A 1 93 ? -5.324 -11.078 9.257 1.00 96.69 93 LEU A CA 1
ATOM 728 C C . LEU A 1 93 ? -5.824 -11.295 7.829 1.00 96.69 93 LEU A C 1
ATOM 730 O O . LEU A 1 93 ? -5.326 -10.694 6.872 1.00 96.69 93 LEU A O 1
ATOM 734 N N . LEU A 1 94 ? -6.838 -12.142 7.681 1.00 96.00 94 LEU A N 1
ATOM 735 C CA . LEU A 1 94 ? -7.426 -12.451 6.386 1.00 96.00 94 LEU A CA 1
ATOM 736 C C . LEU A 1 94 ? -8.945 -12.501 6.490 1.00 96.00 94 LEU A C 1
ATOM 738 O O . LEU A 1 94 ? -9.497 -13.130 7.391 1.00 96.00 94 LEU A O 1
ATOM 742 N N . PHE A 1 95 ? -9.616 -11.866 5.535 1.00 95.25 95 PHE A N 1
ATOM 743 C CA . PHE A 1 95 ? -11.072 -11.788 5.479 1.00 95.25 95 PHE A CA 1
ATOM 744 C C . PHE A 1 95 ? -11.590 -12.287 4.134 1.00 95.25 95 PHE A C 1
ATOM 746 O O . PHE A 1 95 ? -10.893 -12.189 3.126 1.00 95.25 95 PHE A O 1
ATOM 753 N N . LEU A 1 96 ? -12.809 -12.822 4.105 1.00 92.19 96 LEU A N 1
ATOM 754 C CA . LEU A 1 96 ? -13.484 -13.191 2.862 1.00 92.19 96 LEU A CA 1
ATOM 755 C C . LEU A 1 96 ? -14.042 -11.936 2.170 1.00 92.19 96 LEU A C 1
ATOM 757 O O . LEU A 1 96 ? -14.833 -11.198 2.754 1.00 92.19 96 LEU A O 1
ATOM 761 N N . ASP A 1 97 ? -13.647 -11.718 0.917 1.00 90.19 97 ASP A N 1
ATOM 762 C CA . ASP A 1 97 ? -14.133 -10.615 0.083 1.00 90.19 97 ASP A CA 1
ATOM 763 C C . ASP A 1 97 ? -15.547 -10.920 -0.443 1.00 90.19 97 ASP A C 1
ATOM 765 O O . ASP A 1 97 ? -15.846 -12.050 -0.842 1.00 90.19 97 ASP A O 1
ATOM 769 N N . GLY A 1 98 ? -16.424 -9.915 -0.456 1.00 81.88 98 GLY A N 1
ATOM 770 C CA . GLY A 1 98 ? -17.803 -10.039 -0.945 1.00 81.88 98 GLY A CA 1
ATOM 771 C C . GLY A 1 98 ? -18.760 -10.841 -0.051 1.00 81.88 98 GLY A C 1
ATOM 772 O O . GLY A 1 98 ? -19.862 -11.172 -0.487 1.00 81.88 98 GLY A O 1
ATOM 773 N N . ALA A 1 99 ? -18.371 -11.166 1.184 1.00 77.50 99 ALA A N 1
ATOM 774 C CA . ALA A 1 99 ? -19.272 -11.775 2.161 1.00 77.50 99 ALA A CA 1
ATOM 775 C C . ALA A 1 99 ? -20.303 -10.755 2.682 1.00 77.50 99 ALA A C 1
ATOM 777 O O . ALA A 1 99 ? -19.973 -9.589 2.894 1.00 77.50 99 ALA A O 1
ATOM 778 N N . SER A 1 100 ? -21.543 -11.193 2.942 1.00 74.25 100 SER A N 1
ATOM 779 C CA . SER A 1 100 ? -22.604 -10.314 3.471 1.00 74.25 100 SER A CA 1
ATOM 780 C C . SER A 1 100 ? -22.269 -9.724 4.845 1.00 74.25 100 SER A C 1
ATOM 782 O O . SER A 1 100 ? -22.705 -8.623 5.158 1.00 74.25 100 SER A O 1
ATOM 784 N N . ASN A 1 101 ? -21.491 -10.458 5.644 1.00 82.88 101 ASN A N 1
ATOM 785 C CA . ASN A 1 101 ? -20.951 -10.030 6.931 1.00 82.88 101 ASN A CA 1
ATOM 786 C C . ASN A 1 101 ? -19.432 -10.219 6.927 1.00 82.88 101 ASN A C 1
ATOM 788 O O . ASN A 1 101 ? -18.920 -11.128 6.263 1.00 82.88 101 ASN A O 1
ATOM 792 N N . VAL A 1 102 ? -18.724 -9.409 7.717 1.00 88.81 102 VAL A N 1
ATOM 793 C CA . VAL A 1 102 ? -17.276 -9.553 7.916 1.00 88.81 102 VAL A CA 1
ATOM 794 C C . VAL A 1 102 ? -16.982 -10.965 8.411 1.00 88.81 102 VAL A C 1
ATOM 796 O O . VAL A 1 102 ? -17.472 -11.389 9.453 1.00 88.81 102 VAL A O 1
ATOM 799 N N . SER A 1 103 ? -16.215 -11.709 7.618 1.00 90.81 103 SER A N 1
ATOM 800 C CA . SER A 1 103 ? -15.887 -13.108 7.886 1.00 90.81 103 SER A CA 1
ATOM 801 C C . SER A 1 103 ? -14.374 -13.252 7.896 1.00 90.81 103 SER A C 1
ATOM 803 O O . SER A 1 103 ? -13.749 -13.246 6.832 1.00 90.81 103 SER A O 1
ATOM 805 N N . SER A 1 104 ? -13.785 -13.336 9.089 1.00 91.81 104 SER A N 1
ATOM 806 C CA . SER A 1 104 ? -12.367 -13.650 9.239 1.00 91.81 104 SER A CA 1
ATOM 807 C C . SER A 1 104 ? -12.109 -15.112 8.875 1.00 91.81 104 SER A C 1
ATOM 809 O O . SER A 1 104 ? -12.958 -15.989 9.045 1.00 91.81 104 SER A O 1
ATOM 811 N N . VAL A 1 105 ? -10.930 -15.370 8.326 1.00 91.00 105 VAL A N 1
ATOM 812 C CA . VAL A 1 105 ? -10.460 -16.705 7.966 1.00 91.00 105 VAL A CA 1
ATOM 813 C C . VAL A 1 105 ? -9.392 -17.092 8.976 1.00 91.00 105 VAL A C 1
ATOM 815 O O . VAL A 1 105 ? -8.401 -16.379 9.114 1.00 91.00 105 VAL A O 1
ATOM 818 N N . SER A 1 106 ? -9.592 -18.200 9.687 1.00 89.69 106 SER A N 1
ATOM 819 C CA . SER A 1 106 ? -8.574 -18.807 10.549 1.00 89.69 106 SER A CA 1
ATOM 820 C C . SER A 1 106 ? -7.768 -19.864 9.788 1.00 89.69 106 SER A C 1
ATOM 822 O O . SER A 1 106 ? -8.145 -20.266 8.686 1.00 89.69 106 SER A O 1
ATOM 824 N N . ASP A 1 107 ? -6.657 -20.310 10.380 1.00 85.94 107 ASP A N 1
ATOM 825 C CA . ASP A 1 107 ? -5.881 -21.475 9.925 1.00 85.94 107 ASP A CA 1
ATOM 826 C C . ASP A 1 107 ? -5.424 -21.400 8.458 1.00 85.94 107 ASP A C 1
ATOM 828 O O . ASP A 1 107 ? -5.545 -22.351 7.683 1.00 85.94 107 ASP A O 1
ATOM 832 N N . PHE A 1 108 ? -4.886 -20.244 8.063 1.00 88.94 108 PHE A N 1
ATOM 833 C CA . PHE A 1 108 ? -4.332 -20.024 6.731 1.00 88.94 108 PHE A CA 1
ATOM 834 C C . PHE A 1 108 ? -2.804 -19.922 6.746 1.00 88.94 108 PHE A C 1
ATOM 836 O O . PHE A 1 108 ? -2.180 -19.547 7.734 1.00 88.94 108 PHE A O 1
ATOM 843 N N . GLU A 1 109 ? -2.197 -20.185 5.590 1.00 88.62 109 GLU A N 1
ATOM 844 C CA . GLU A 1 109 ? -0.790 -19.876 5.337 1.00 88.62 109 GLU A CA 1
ATOM 845 C C . GLU A 1 109 ? -0.702 -18.710 4.356 1.00 88.62 109 GLU A C 1
ATOM 847 O O . GLU A 1 109 ? -0.959 -18.870 3.159 1.00 88.62 109 GLU A O 1
ATOM 852 N N . PHE A 1 110 ? -0.311 -17.532 4.841 1.00 88.31 110 PHE A N 1
ATOM 853 C CA . PHE A 1 110 ? -0.261 -16.319 4.020 1.00 88.31 110 PHE A CA 1
ATOM 854 C C . PHE A 1 110 ? 0.690 -16.456 2.821 1.00 88.31 110 PHE A C 1
ATOM 856 O O . PHE A 1 110 ? 0.430 -15.923 1.745 1.00 88.31 110 PHE A O 1
ATOM 863 N N . SER A 1 111 ? 1.741 -17.271 2.953 1.00 85.69 111 SER A N 1
ATOM 864 C CA . SER A 1 111 ? 2.686 -17.605 1.876 1.00 85.69 111 SER A CA 1
ATOM 865 C C . SER A 1 111 ? 2.042 -18.310 0.669 1.00 85.69 111 SER A C 1
ATOM 867 O O . SER A 1 111 ? 2.612 -18.307 -0.427 1.00 85.69 111 SER A O 1
ATOM 869 N N . LYS A 1 112 ? 0.859 -18.918 0.844 1.00 88.69 112 LYS A N 1
ATOM 870 C CA . LYS A 1 112 ? 0.074 -19.555 -0.226 1.00 88.69 112 LYS A CA 1
ATOM 871 C C . LYS A 1 112 ? -0.903 -18.589 -0.905 1.00 88.69 112 LYS A C 1
ATOM 873 O O . LYS A 1 112 ? -1.507 -18.963 -1.918 1.00 88.69 112 LYS A O 1
ATOM 878 N N . LEU A 1 113 ? -1.065 -17.374 -0.378 1.00 90.38 113 LEU A N 1
ATOM 879 C CA . LEU A 1 113 ? -1.940 -16.349 -0.935 1.00 90.38 113 LEU A CA 1
ATOM 880 C C . LEU A 1 113 ? -1.302 -15.734 -2.187 1.00 90.38 113 LEU A C 1
ATOM 882 O O . LEU A 1 113 ? -0.171 -15.252 -2.174 1.00 90.38 113 LEU A O 1
ATOM 886 N N . VAL A 1 114 ? -2.038 -15.735 -3.292 1.00 90.12 114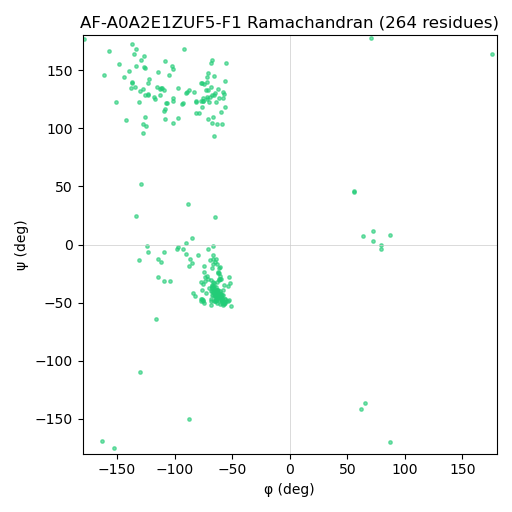 VAL A N 1
ATOM 887 C CA . VAL A 1 114 ? -1.589 -15.187 -4.573 1.00 90.12 114 VAL A CA 1
ATOM 888 C C . VAL A 1 114 ? -2.216 -13.819 -4.785 1.00 90.12 114 VAL A C 1
ATOM 890 O O . VAL A 1 114 ? -3.435 -13.677 -4.752 1.00 90.12 114 VAL A O 1
ATOM 893 N N . TRP A 1 115 ? -1.365 -12.827 -5.038 1.00 92.00 115 TRP A N 1
ATOM 894 C CA . TRP A 1 115 ? -1.741 -11.436 -5.274 1.00 92.00 115 TRP A CA 1
ATOM 895 C C . TRP A 1 115 ? -1.796 -11.209 -6.785 1.00 92.00 115 TRP A C 1
ATOM 897 O O . TRP A 1 115 ? -0.761 -11.230 -7.455 1.00 92.00 115 TRP A O 1
ATOM 907 N N . LYS A 1 116 ? -2.996 -11.044 -7.344 1.00 91.94 116 LYS A N 1
ATOM 908 C CA . LYS A 1 116 ? -3.209 -10.902 -8.788 1.00 91.94 116 LYS A CA 1
ATOM 909 C C . LYS A 1 116 ? -3.807 -9.553 -9.117 1.00 91.94 116 LYS A C 1
ATOM 911 O O . LYS A 1 116 ? -4.868 -9.188 -8.628 1.00 91.94 116 LYS A O 1
ATOM 916 N N . GLU A 1 117 ? -3.145 -8.868 -10.028 1.00 94.19 117 GLU A N 1
ATOM 917 C CA . GLU A 1 117 ? -3.581 -7.581 -10.540 1.00 94.19 117 GLU A CA 1
ATOM 918 C C . GLU A 1 117 ? -4.785 -7.709 -11.477 1.00 94.19 117 GLU A C 1
ATOM 920 O O . GLU A 1 117 ? -4.811 -8.530 -12.405 1.00 94.19 117 GLU A O 1
ATOM 925 N N . ASN A 1 118 ? -5.776 -6.855 -11.251 1.00 93.06 118 ASN A N 1
ATOM 926 C CA . ASN A 1 118 ? -6.842 -6.576 -12.187 1.00 93.06 118 ASN A CA 1
ATOM 927 C C . ASN A 1 118 ? -6.354 -5.564 -13.230 1.00 93.06 118 ASN A C 1
ATOM 929 O O . ASN A 1 118 ? -6.151 -4.390 -12.946 1.00 93.06 118 ASN A O 1
ATOM 933 N N . LYS A 1 119 ? -6.241 -6.001 -14.486 1.00 91.31 119 LYS A N 1
ATOM 934 C CA . LYS A 1 119 ? -5.755 -5.156 -15.592 1.00 91.31 119 LYS A CA 1
ATOM 935 C C . LYS A 1 119 ? -6.651 -3.945 -15.902 1.00 91.31 119 LYS A C 1
ATOM 937 O O . LYS A 1 119 ? -6.225 -3.037 -16.619 1.00 91.31 119 LYS A O 1
ATOM 942 N N . LYS A 1 120 ? -7.906 -3.938 -15.435 1.00 91.31 120 LYS A N 1
ATOM 943 C CA . LYS A 1 120 ? -8.848 -2.842 -15.699 1.00 91.31 120 LYS A CA 1
ATOM 944 C C . LYS A 1 120 ? -8.562 -1.619 -14.835 1.00 91.31 120 LYS A C 1
ATOM 946 O O . LYS A 1 120 ? -8.468 -0.532 -15.395 1.00 91.31 120 LYS A O 1
ATOM 951 N N . ASP A 1 121 ? -8.382 -1.806 -13.533 1.00 92.31 121 ASP A N 1
ATOM 952 C CA . ASP A 1 121 ? -8.284 -0.728 -12.536 1.00 92.31 121 ASP A CA 1
ATOM 953 C C . ASP A 1 121 ? -6.976 -0.752 -11.720 1.00 92.31 121 ASP A C 1
ATOM 955 O O . ASP A 1 121 ? -6.704 0.186 -10.980 1.00 92.31 121 ASP A O 1
ATOM 959 N N . GLY A 1 122 ? -6.137 -1.781 -11.878 1.00 94.38 122 GLY A N 1
ATOM 960 C CA . GLY A 1 122 ? -4.887 -1.953 -11.132 1.00 94.38 122 GLY A CA 1
ATOM 961 C C . GLY A 1 122 ? -5.076 -2.506 -9.715 1.00 94.38 122 GLY A C 1
ATOM 962 O O . GLY A 1 122 ? -4.095 -2.728 -9.011 1.00 94.38 122 GLY A O 1
ATOM 963 N N . SER A 1 123 ? -6.311 -2.777 -9.285 1.00 94.50 123 SER A N 1
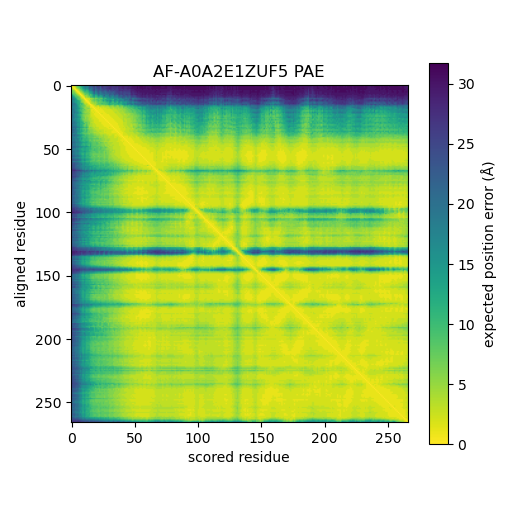ATOM 964 C CA . SER A 1 123 ? -6.574 -3.349 -7.965 1.00 94.50 123 SER A CA 1
ATOM 965 C C . SER A 1 123 ? -6.022 -4.772 -7.848 1.00 94.50 123 SER A C 1
ATOM 967 O O . SER A 1 123 ? -6.036 -5.561 -8.798 1.00 94.50 123 SER A O 1
ATOM 969 N N . LEU A 1 124 ? -5.539 -5.131 -6.662 1.00 94.44 124 LEU A N 1
ATOM 970 C CA . LEU A 1 124 ? -5.099 -6.488 -6.357 1.00 94.44 124 LEU A CA 1
ATOM 971 C C . LEU A 1 124 ? -6.254 -7.330 -5.804 1.00 94.44 124 LEU A C 1
ATOM 973 O O . LEU A 1 124 ? -6.951 -6.934 -4.866 1.00 94.44 124 LEU A O 1
ATOM 977 N N . TYR A 1 125 ? -6.426 -8.522 -6.372 1.00 91.94 125 TYR A N 1
ATOM 978 C CA . TYR A 1 125 ? -7.264 -9.592 -5.842 1.00 91.94 125 TYR A CA 1
ATOM 979 C C . TYR A 1 125 ? -6.400 -10.690 -5.236 1.00 91.94 125 TYR A C 1
ATOM 981 O O . TYR A 1 125 ? -5.327 -11.009 -5.753 1.00 91.94 125 TYR A O 1
ATOM 989 N N . TYR A 1 126 ? -6.904 -11.300 -4.170 1.00 93.00 126 TYR A N 1
ATOM 990 C CA . TYR A 1 126 ? -6.155 -12.251 -3.363 1.00 93.00 126 TYR A CA 1
ATOM 991 C C . TYR A 1 126 ? -6.904 -13.579 -3.312 1.00 93.00 126 TYR A C 1
ATOM 993 O O . TYR A 1 126 ? -8.097 -13.599 -3.021 1.00 93.00 126 TYR A O 1
ATOM 1001 N N . PHE A 1 127 ? -6.229 -14.684 -3.621 1.00 91.62 127 PHE A N 1
ATOM 1002 C CA . PHE A 1 127 ? -6.818 -16.028 -3.622 1.00 91.62 127 PHE A CA 1
ATOM 1003 C C . PHE A 1 127 ? -5.785 -17.087 -3.243 1.00 91.62 127 PHE A C 1
ATOM 1005 O O . PHE A 1 127 ? -4.588 -16.907 -3.462 1.00 91.62 127 PHE A O 1
ATOM 1012 N N . PHE A 1 128 ? -6.239 -18.222 -2.716 1.00 89.00 128 PHE A N 1
ATOM 1013 C CA . PHE A 1 128 ? -5.376 -19.381 -2.498 1.00 89.00 128 PHE A CA 1
ATOM 1014 C C . PHE A 1 128 ? -5.241 -20.204 -3.778 1.00 89.00 128 PHE A C 1
ATOM 1016 O O . PHE A 1 128 ? -6.228 -20.541 -4.437 1.00 89.00 128 PHE A O 1
ATOM 1023 N N . LYS A 1 129 ? -4.001 -20.548 -4.138 1.00 75.31 129 LYS A N 1
ATOM 1024 C CA . LYS A 1 129 ? -3.724 -21.397 -5.302 1.00 75.31 129 LYS A CA 1
ATOM 1025 C C . LYS A 1 129 ? -4.317 -22.795 -5.078 1.00 75.31 129 LYS A C 1
ATOM 1027 O O . LYS A 1 129 ? -3.939 -23.465 -4.125 1.00 75.31 129 LYS A O 1
ATOM 1032 N N . GLY A 1 130 ? -5.198 -23.239 -5.976 1.00 66.56 130 GLY A N 1
ATOM 1033 C CA . GLY A 1 130 ? -5.839 -24.559 -5.889 1.00 66.56 130 GLY A CA 1
ATOM 1034 C C . GLY A 1 130 ? -7.121 -24.606 -5.050 1.00 66.56 130 GLY A C 1
ATOM 1035 O O . GLY A 1 130 ? -7.634 -25.694 -4.824 1.00 66.56 130 GLY A O 1
ATOM 1036 N N . SER A 1 131 ? -7.649 -23.460 -4.606 1.00 60.59 131 SER A N 1
ATOM 1037 C CA . SER A 1 131 ? -9.008 -23.383 -4.054 1.00 60.59 131 SER A CA 1
ATOM 1038 C C . SER A 1 131 ? -10.031 -23.693 -5.152 1.00 60.59 131 SER A C 1
ATOM 1040 O O . SER A 1 131 ? -9.995 -23.074 -6.213 1.00 60.59 131 SER A O 1
ATOM 1042 N N . GLU A 1 132 ? -10.960 -24.618 -4.895 1.00 50.62 132 GLU A N 1
ATOM 1043 C CA . GLU A 1 132 ? -12.063 -24.987 -5.808 1.00 50.62 132 GLU A CA 1
ATOM 1044 C C . GLU A 1 132 ? -13.092 -23.862 -6.021 1.00 50.62 132 GLU A C 1
ATOM 1046 O O . GLU A 1 132 ? -14.054 -24.014 -6.768 1.00 50.62 132 GLU A O 1
ATOM 1051 N N . SER A 1 133 ? -12.907 -22.719 -5.361 1.00 61.34 133 SER A N 1
ATOM 1052 C CA . SER A 1 133 ? -13.842 -21.603 -5.384 1.00 61.34 133 SER A CA 1
ATOM 1053 C C . SER A 1 133 ? -13.161 -20.328 -5.872 1.00 61.34 133 SER A C 1
ATOM 1055 O O . SER A 1 133 ? -12.059 -20.008 -5.427 1.00 61.34 133 SER A O 1
ATOM 1057 N N . ASP A 1 134 ? -13.859 -19.545 -6.701 1.00 71.69 134 ASP A N 1
ATOM 1058 C CA . ASP A 1 134 ? -13.509 -18.164 -7.094 1.00 71.69 134 ASP A CA 1
ATOM 1059 C C . ASP A 1 134 ? -13.550 -17.170 -5.905 1.00 71.69 134 ASP A C 1
ATOM 1061 O O . ASP A 1 134 ? -13.731 -15.961 -6.077 1.00 71.69 134 ASP A O 1
ATOM 1065 N N . LYS A 1 135 ? -13.405 -17.670 -4.670 1.00 87.19 135 LYS A N 1
ATOM 1066 C CA . LYS A 1 135 ? -13.383 -16.866 -3.454 1.00 87.19 135 LYS A CA 1
ATOM 1067 C C . LYS A 1 135 ? -12.164 -15.961 -3.465 1.00 87.19 135 LYS A C 1
ATOM 1069 O O . LYS A 1 135 ? -11.028 -16.397 -3.667 1.00 87.19 135 LYS A O 1
ATOM 1074 N N . ARG A 1 136 ? -12.434 -14.690 -3.203 1.00 91.00 136 ARG A N 1
ATOM 1075 C CA . ARG A 1 136 ? -11.429 -13.659 -3.006 1.00 91.00 136 ARG A CA 1
ATOM 1076 C C . ARG A 1 136 ? -11.291 -13.385 -1.520 1.00 91.00 136 ARG A C 1
ATOM 1078 O O . ARG A 1 136 ? -12.223 -13.596 -0.750 1.00 91.00 136 ARG A O 1
ATOM 1085 N N . TYR A 1 137 ? -10.120 -12.916 -1.139 1.00 93.94 137 TYR A N 1
ATOM 1086 C CA . TYR A 1 137 ? -9.798 -12.578 0.235 1.00 93.94 137 TYR A CA 1
ATOM 1087 C C . TYR A 1 137 ? -9.275 -11.149 0.311 1.00 93.94 137 TYR A C 1
ATOM 1089 O O . TYR A 1 137 ? -8.862 -10.591 -0.703 1.00 93.94 137 TYR A O 1
ATOM 1097 N N . LEU A 1 138 ? -9.276 -10.571 1.505 1.00 96.00 138 LEU A N 1
ATOM 1098 C CA . LEU A 1 138 ? -8.711 -9.260 1.802 1.00 96.00 138 LEU A CA 1
ATOM 1099 C C . LEU A 1 138 ? -7.714 -9.409 2.956 1.00 96.00 138 LEU A C 1
ATOM 1101 O O . LEU A 1 138 ? -8.133 -9.719 4.075 1.00 96.00 138 LEU A O 1
ATOM 1105 N N . PRO A 1 139 ? -6.405 -9.268 2.694 1.00 97.06 139 PRO A N 1
ATOM 1106 C CA . PRO A 1 139 ? -5.405 -9.268 3.746 1.00 97.06 139 PRO A CA 1
ATOM 1107 C C . PRO A 1 139 ? -5.384 -7.926 4.480 1.00 97.06 139 PRO A C 1
ATOM 1109 O O . PRO A 1 139 ? -5.435 -6.867 3.862 1.00 97.06 139 PRO A O 1
ATOM 1112 N N . LEU A 1 140 ? -5.243 -7.974 5.797 1.00 97.50 140 LEU A N 1
ATOM 1113 C CA . LEU A 1 140 ? -5.061 -6.806 6.650 1.00 97.50 140 LEU A CA 1
ATOM 1114 C C . LEU A 1 140 ? -3.932 -7.114 7.628 1.00 97.50 140 LEU A C 1
ATOM 1116 O O . LEU A 1 140 ? -3.896 -8.203 8.191 1.00 97.50 140 LEU A O 1
ATOM 1120 N N . PHE A 1 141 ? -3.012 -6.182 7.844 1.00 97.81 141 PHE A N 1
ATOM 1121 C CA . PHE A 1 141 ? -1.897 -6.416 8.760 1.00 97.81 141 PHE A CA 1
ATOM 1122 C C . PHE A 1 141 ? -2.098 -5.571 10.006 1.00 97.81 141 PHE A C 1
ATOM 1124 O O . PHE A 1 141 ? -2.100 -4.347 9.934 1.00 97.81 141 PHE A O 1
ATOM 1131 N N . LYS A 1 142 ? -2.298 -6.211 11.152 1.00 97.62 142 LYS A N 1
ATOM 1132 C CA . LYS A 1 142 ? -2.466 -5.515 12.423 1.00 97.62 142 LYS A CA 1
ATOM 1133 C C . LYS A 1 142 ? -1.106 -5.312 13.079 1.00 97.62 142 LYS A C 1
ATOM 1135 O O . LYS A 1 142 ? -0.304 -6.239 13.186 1.00 97.62 142 LYS A O 1
ATOM 1140 N N . VAL A 1 143 ? -0.854 -4.088 13.521 1.00 97.50 143 VAL A N 1
ATOM 1141 C CA . VAL A 1 143 ? 0.353 -3.724 14.260 1.00 97.50 143 VAL A CA 1
ATOM 1142 C C . VAL A 1 143 ? 0.174 -4.119 15.728 1.00 97.50 143 VAL A C 1
ATOM 1144 O O . VAL A 1 143 ? -0.793 -3.734 16.386 1.00 97.50 143 VAL A O 1
ATOM 1147 N N . LYS A 1 144 ? 1.101 -4.933 16.240 1.00 94.69 144 LYS A N 1
ATOM 1148 C CA . LYS A 1 144 ? 1.190 -5.334 17.647 1.00 94.69 144 LYS A CA 1
ATOM 1149 C C . LYS A 1 144 ? 2.010 -4.301 18.425 1.00 94.69 144 LYS A C 1
ATOM 1151 O O . LYS A 1 144 ? 3.122 -3.950 18.015 1.00 94.69 144 LYS A O 1
ATOM 1156 N N . GLY A 1 145 ? 1.485 -3.888 19.579 1.00 83.12 145 GLY A N 1
ATOM 1157 C CA . GLY A 1 145 ? 2.123 -2.901 20.457 1.00 83.12 145 GLY A CA 1
ATOM 1158 C C . GLY A 1 145 ? 2.108 -1.473 19.893 1.00 83.12 145 GLY A C 1
ATOM 1159 O O . GLY A 1 145 ? 1.621 -1.237 18.790 1.00 83.12 145 GLY A O 1
ATOM 1160 N N . GLY A 1 146 ? 2.636 -0.518 20.666 1.00 77.69 146 GLY A N 1
ATOM 1161 C CA . GLY A 1 146 ? 2.603 0.910 20.317 1.00 77.69 146 GLY A CA 1
ATOM 1162 C C . GLY A 1 146 ? 1.175 1.451 20.199 1.00 77.69 146 GLY A C 1
ATOM 1163 O O . GLY A 1 146 ? 0.295 1.033 20.952 1.00 77.69 146 GLY A O 1
ATOM 1164 N N . ASP A 1 147 ? 0.950 2.328 19.219 1.00 77.44 147 ASP A N 1
ATOM 1165 C CA . ASP A 1 147 ? -0.372 2.890 18.890 1.00 77.44 147 ASP A CA 1
ATOM 1166 C C . ASP A 1 147 ? -1.323 1.863 18.236 1.00 77.44 147 ASP A C 1
ATOM 1168 O O . ASP A 1 147 ? -2.494 2.151 17.987 1.00 77.44 147 ASP A O 1
ATOM 1172 N N . GLY A 1 148 ? -0.842 0.643 17.966 1.00 90.81 148 GLY A N 1
ATOM 1173 C CA . GLY A 1 148 ? -1.618 -0.406 17.316 1.00 90.81 148 GLY A CA 1
ATOM 1174 C C . GLY A 1 148 ? -1.972 -0.039 15.877 1.00 90.81 148 GLY A C 1
ATOM 1175 O O . GLY A 1 148 ? -1.137 0.436 15.123 1.00 90.81 148 GLY A O 1
ATOM 1176 N N . GLY A 1 149 ? -3.215 -0.280 15.472 1.00 95.94 149 GLY A N 1
ATOM 1177 C CA . GLY A 1 149 ? -3.685 0.057 14.131 1.00 95.94 149 GLY A CA 1
ATOM 1178 C C . GLY A 1 149 ? -3.435 -1.019 13.079 1.00 95.94 149 GLY A C 1
ATOM 1179 O O . GLY A 1 149 ? -3.106 -2.174 13.368 1.00 95.94 149 GLY A O 1
ATOM 1180 N N . TYR A 1 150 ? -3.676 -0.627 11.833 1.00 98.06 150 TYR A N 1
ATOM 1181 C CA . TYR A 1 150 ? -3.830 -1.527 10.703 1.00 98.06 150 TYR A CA 1
ATOM 1182 C C . TYR A 1 150 ? -3.090 -0.994 9.484 1.00 98.06 150 TYR A C 1
ATOM 1184 O O . TYR A 1 150 ? -3.134 0.191 9.175 1.00 98.06 150 TYR A O 1
ATOM 1192 N N . ILE A 1 151 ? -2.430 -1.884 8.760 1.00 98.56 151 ILE A N 1
ATOM 1193 C CA . ILE A 1 151 ? -1.765 -1.589 7.502 1.00 98.56 151 ILE A CA 1
ATOM 1194 C C . ILE A 1 151 ? -2.594 -2.238 6.400 1.00 98.56 151 ILE A C 1
ATOM 1196 O O . ILE A 1 151 ? -2.773 -3.460 6.363 1.00 98.56 151 ILE A O 1
ATOM 1200 N N . VAL A 1 152 ? -3.134 -1.401 5.520 1.00 98.62 152 VAL A N 1
ATOM 1201 C CA . VAL A 1 152 ? -4.030 -1.802 4.436 1.00 98.62 152 VAL A CA 1
ATOM 1202 C C . VAL A 1 152 ? -3.230 -1.850 3.135 1.00 98.62 152 VAL A C 1
ATOM 1204 O O . VAL A 1 152 ? -2.634 -0.839 2.753 1.00 98.62 152 VAL A O 1
ATOM 1207 N N . PRO A 1 153 ? -3.196 -2.988 2.419 1.00 98.25 153 PRO A N 1
ATOM 1208 C CA . PRO A 1 153 ? -2.639 -3.010 1.078 1.00 98.25 153 PRO A CA 1
ATOM 1209 C C . PRO A 1 153 ? -3.520 -2.212 0.114 1.00 98.25 153 PRO A C 1
ATOM 1211 O O . PRO A 1 153 ? -4.727 -2.445 0.002 1.00 98.25 153 PRO A O 1
ATOM 1214 N N . ILE A 1 154 ? -2.884 -1.301 -0.615 1.00 98.31 154 ILE A N 1
ATOM 1215 C CA . ILE A 1 154 ? -3.509 -0.396 -1.580 1.00 98.31 154 ILE A CA 1
ATOM 1216 C C . ILE A 1 154 ? -2.871 -0.587 -2.951 1.00 98.31 154 ILE A C 1
ATOM 1218 O O . ILE A 1 154 ? -1.670 -0.841 -3.080 1.00 98.31 154 ILE A O 1
ATOM 1222 N N . SER A 1 155 ? -3.690 -0.515 -3.995 1.00 98.38 155 SER A N 1
ATOM 1223 C CA . SER A 1 155 ? -3.204 -0.660 -5.365 1.00 98.38 155 SER A CA 1
ATOM 1224 C C . SER A 1 155 ? -4.181 -0.098 -6.377 1.00 98.38 155 SER A C 1
ATOM 1226 O O . SER A 1 155 ? -5.389 -0.234 -6.204 1.00 98.38 155 SER A O 1
ATOM 1228 N N . GLY A 1 156 ? -3.672 0.461 -7.463 1.00 98.12 156 GLY A N 1
ATOM 1229 C CA . GLY A 1 156 ? -4.510 0.962 -8.542 1.00 98.12 156 GLY A CA 1
ATOM 1230 C C . GLY A 1 156 ? -3.690 1.534 -9.681 1.00 98.12 156 GLY A C 1
ATOM 1231 O O . GLY A 1 156 ? -2.460 1.568 -9.624 1.00 98.12 156 GLY A O 1
ATOM 1232 N N . LYS A 1 157 ? -4.365 1.951 -10.747 1.00 97.44 157 LYS A N 1
ATOM 1233 C CA . LYS A 1 157 ? -3.710 2.579 -11.894 1.00 97.44 157 LYS A CA 1
ATOM 1234 C C . LYS A 1 157 ? -3.174 3.967 -11.547 1.00 97.44 157 LYS A C 1
ATOM 1236 O O . LYS A 1 157 ? -3.923 4.821 -11.092 1.00 97.44 157 LYS A O 1
ATOM 1241 N N . GLY A 1 158 ? -1.892 4.174 -11.832 1.00 95.44 158 GLY A N 1
ATOM 1242 C CA . GLY A 1 158 ? -1.320 5.490 -12.098 1.00 95.44 158 GLY A CA 1
ATOM 1243 C C . GLY A 1 158 ? -1.444 5.839 -13.584 1.00 95.44 158 GLY A C 1
ATOM 1244 O O . GLY A 1 158 ? -2.358 5.375 -14.273 1.00 95.44 158 GLY A O 1
ATOM 1245 N N . LEU A 1 159 ? -0.500 6.625 -14.104 1.00 95.94 159 LEU A N 1
ATOM 1246 C CA . LEU A 1 159 ? -0.470 6.980 -15.523 1.00 95.94 159 LEU A CA 1
ATOM 1247 C C . LEU A 1 159 ? 0.054 5.831 -16.398 1.00 95.94 159 LEU A C 1
ATOM 1249 O O . LEU A 1 159 ? -0.535 5.519 -17.434 1.00 95.94 159 LEU A O 1
ATOM 1253 N N . TRP A 1 160 ? 1.164 5.211 -16.000 1.00 94.44 160 TRP A N 1
ATOM 1254 C CA . TRP A 1 160 ? 1.896 4.237 -16.814 1.00 94.44 160 TRP A CA 1
ATOM 1255 C C . TRP A 1 160 ? 1.781 2.813 -16.296 1.00 94.44 160 TRP A C 1
ATOM 1257 O O . TRP A 1 160 ? 1.804 1.865 -17.086 1.00 94.44 160 TRP A O 1
ATOM 1267 N N . SER A 1 161 ? 1.661 2.646 -14.983 1.00 96.38 161 SER A N 1
ATOM 1268 C CA . SER A 1 161 ? 1.601 1.329 -14.361 1.00 96.38 161 SER A CA 1
ATOM 1269 C C . SER A 1 161 ? 0.540 1.248 -13.276 1.00 96.38 161 SER A C 1
ATOM 1271 O O . SER A 1 161 ? -0.047 2.235 -12.840 1.00 96.38 161 SER A O 1
ATOM 1273 N N . THR A 1 162 ? 0.343 0.032 -12.785 1.00 97.75 162 THR A N 1
ATOM 1274 C CA . THR A 1 162 ? -0.256 -0.170 -11.472 1.00 97.75 162 THR A CA 1
ATOM 1275 C C . THR A 1 162 ? 0.749 0.253 -10.402 1.00 97.75 162 THR A C 1
ATOM 1277 O O . THR A 1 162 ? 1.922 -0.114 -10.480 1.00 97.75 162 THR A O 1
ATOM 1280 N N . ILE A 1 163 ? 0.290 1.036 -9.434 1.00 98.31 163 ILE A N 1
ATOM 1281 C CA . ILE A 1 163 ? 1.019 1.415 -8.224 1.00 98.31 163 ILE A CA 1
ATOM 1282 C C . ILE A 1 163 ? 0.568 0.464 -7.121 1.00 98.31 163 ILE A C 1
ATOM 1284 O O . ILE A 1 163 ? -0.627 0.190 -6.994 1.00 98.31 163 ILE A O 1
ATOM 1288 N N . LYS A 1 164 ? 1.510 -0.072 -6.344 1.00 98.31 164 LYS A N 1
ATOM 1289 C CA . LYS A 1 164 ? 1.236 -1.013 -5.252 1.00 98.31 164 LYS A CA 1
ATOM 1290 C C . LYS A 1 164 ? 1.949 -0.560 -3.992 1.00 98.31 164 LYS A C 1
ATOM 1292 O O . LYS A 1 164 ? 3.142 -0.258 -4.017 1.00 98.31 164 LYS A O 1
ATOM 1297 N N . GLY A 1 165 ? 1.215 -0.548 -2.890 1.00 98.25 165 GLY A N 1
ATOM 1298 C CA . GLY A 1 165 ? 1.717 -0.028 -1.633 1.00 98.25 165 GLY A CA 1
ATOM 1299 C C . GLY A 1 165 ? 0.907 -0.465 -0.429 1.00 98.25 165 GLY A C 1
ATOM 1300 O O . GLY A 1 165 ? 0.042 -1.344 -0.504 1.00 98.25 165 GLY A O 1
ATOM 1301 N N . PHE A 1 166 ? 1.208 0.184 0.683 1.00 98.62 166 PHE A N 1
ATOM 1302 C CA . PHE A 1 166 ? 0.573 -0.014 1.970 1.00 98.62 166 PHE A CA 1
ATOM 1303 C C . PHE A 1 166 ? 0.315 1.339 2.621 1.00 98.62 166 PHE A C 1
ATOM 1305 O O . PHE A 1 166 ? 1.173 2.216 2.569 1.00 98.62 166 PHE A O 1
ATOM 1312 N N . ILE A 1 167 ? -0.841 1.489 3.261 1.00 98.69 167 ILE A N 1
ATOM 1313 C CA . ILE A 1 167 ? -1.158 2.646 4.101 1.00 98.69 167 ILE A CA 1
ATOM 1314 C C . ILE A 1 167 ? -1.365 2.176 5.537 1.00 98.69 167 ILE A C 1
ATOM 1316 O O . ILE A 1 167 ? -2.144 1.257 5.788 1.00 98.69 167 ILE A O 1
ATOM 1320 N N . TYR A 1 168 ? -0.627 2.771 6.467 1.00 98.56 168 TYR A N 1
ATOM 1321 C CA . TYR A 1 168 ? -0.717 2.499 7.894 1.00 98.56 168 TYR A CA 1
ATOM 1322 C C . TYR A 1 168 ? -1.674 3.495 8.543 1.00 98.56 168 TYR A C 1
ATOM 1324 O O . TYR A 1 168 ? -1.467 4.707 8.467 1.00 98.56 168 TYR A O 1
ATOM 1332 N N . ILE A 1 169 ? -2.731 2.976 9.163 1.00 98.31 169 ILE A N 1
ATOM 1333 C CA . ILE A 1 169 ? -3.818 3.750 9.751 1.00 98.31 169 ILE A CA 1
ATOM 1334 C C . ILE A 1 169 ? -4.050 3.328 11.201 1.00 98.31 169 ILE A C 1
ATOM 1336 O O . ILE A 1 169 ? -4.120 2.141 11.522 1.00 98.31 169 ILE A O 1
ATOM 1340 N N . VAL A 1 170 ? -4.192 4.306 12.086 1.00 97.69 170 VAL A N 1
ATOM 1341 C CA . VAL A 1 170 ? -4.429 4.099 13.518 1.00 97.69 170 VAL A CA 1
ATOM 1342 C C . VAL A 1 170 ? -5.840 4.579 13.861 1.00 97.69 170 VAL A C 1
ATOM 1344 O O . VAL A 1 170 ? -6.190 5.696 13.479 1.00 97.69 170 VAL A O 1
ATOM 1347 N N . PRO A 1 171 ? -6.673 3.761 14.531 1.00 96.31 171 PRO A N 1
ATOM 1348 C CA . PRO A 1 171 ? -8.033 4.150 14.888 1.00 96.31 171 PRO A CA 1
ATOM 1349 C C . PRO A 1 171 ? -8.037 5.259 15.947 1.00 96.31 171 PRO A C 1
ATOM 1351 O O . PRO A 1 171 ? -7.333 5.174 16.949 1.00 96.31 171 PRO A O 1
ATOM 1354 N N . GLU A 1 172 ? -8.877 6.271 15.745 1.00 94.19 172 GLU A N 1
ATOM 1355 C CA . GLU A 1 172 ? -9.199 7.290 16.758 1.00 94.19 172 GLU A CA 1
ATOM 1356 C C . GLU A 1 172 ? -10.579 7.053 17.375 1.00 94.19 172 GLU A C 1
ATOM 1358 O O . GLU A 1 172 ? -10.818 7.351 18.544 1.00 94.19 172 GLU A O 1
ATOM 1363 N N . SER A 1 173 ? -11.494 6.501 16.581 1.00 92.31 173 SER A N 1
ATOM 1364 C CA . SER A 1 173 ? -12.831 6.078 16.987 1.00 92.31 173 SER A CA 1
ATOM 1365 C C . SER A 1 173 ? -13.304 4.946 16.067 1.00 92.31 173 SER A C 1
ATOM 1367 O O . SER A 1 173 ? -12.558 4.487 15.201 1.00 92.31 173 SER A O 1
ATOM 1369 N N . SER A 1 174 ? -14.551 4.492 16.213 1.00 89.81 174 SER A N 1
ATOM 1370 C CA . SER A 1 174 ? -15.080 3.377 15.417 1.00 89.81 174 SER A CA 1
ATOM 1371 C C . SER A 1 174 ? -15.081 3.628 13.900 1.00 89.81 174 SER A C 1
ATOM 1373 O O . SER A 1 174 ? -14.992 2.671 13.138 1.00 89.81 174 SER A O 1
ATOM 1375 N N . ALA A 1 175 ? -15.160 4.880 13.441 1.00 94.56 175 ALA A N 1
ATOM 1376 C CA . ALA A 1 175 ? -15.194 5.213 12.010 1.00 94.56 175 ALA A CA 1
ATOM 1377 C C . ALA A 1 175 ? -14.096 6.189 11.563 1.00 94.56 175 ALA A C 1
ATOM 1379 O O . ALA A 1 175 ? -14.022 6.510 10.373 1.00 94.56 175 ALA A O 1
ATOM 1380 N N . MET A 1 176 ? -13.251 6.645 12.493 1.00 97.06 176 MET A N 1
ATOM 1381 C CA . MET A 1 176 ? -12.188 7.609 12.220 1.00 97.06 176 MET A CA 1
ATOM 1382 C C . MET A 1 176 ? -10.813 6.992 12.430 1.00 97.06 176 MET A C 1
ATOM 1384 O O . MET A 1 176 ? -10.563 6.339 13.445 1.00 97.06 176 MET A O 1
ATOM 1388 N N . TYR A 1 177 ? -9.911 7.259 11.491 1.00 98.25 177 TYR A N 1
ATOM 1389 C CA . TYR A 1 177 ? -8.521 6.823 11.552 1.00 98.25 177 TYR A CA 1
ATOM 1390 C C . TYR A 1 177 ? -7.591 7.972 11.191 1.00 98.25 177 TYR A C 1
ATOM 1392 O O . TYR A 1 177 ? -7.943 8.851 10.406 1.00 98.25 177 TYR A O 1
ATOM 1400 N N . THR A 1 178 ? -6.374 7.909 11.712 1.00 98.31 178 THR A N 1
ATOM 1401 C CA . THR A 1 178 ? -5.267 8.781 11.327 1.00 98.31 178 THR A CA 1
ATOM 1402 C C . THR A 1 178 ? -4.246 7.979 10.544 1.00 98.31 178 THR A C 1
ATOM 1404 O O . THR A 1 178 ? -3.849 6.890 10.962 1.00 98.31 178 THR A O 1
ATOM 1407 N N . VAL A 1 179 ? -3.798 8.514 9.416 1.00 98.56 179 VAL A N 1
ATOM 1408 C CA . VAL A 1 179 ? -2.716 7.926 8.631 1.00 98.56 179 VAL A CA 1
ATOM 1409 C C . VAL A 1 179 ? -1.390 8.194 9.331 1.00 98.56 179 VAL A C 1
ATOM 1411 O O . VAL A 1 179 ? -1.031 9.336 9.599 1.00 98.56 179 VAL A O 1
ATOM 1414 N N . LYS A 1 180 ? -0.649 7.131 9.636 1.00 98.06 180 LYS A N 1
ATOM 1415 C CA . LYS A 1 180 ? 0.661 7.195 10.301 1.00 98.06 180 LYS A CA 1
ATOM 1416 C C . LYS A 1 180 ? 1.830 6.847 9.388 1.00 98.06 180 LYS A C 1
ATOM 1418 O O . LYS A 1 180 ? 2.979 7.036 9.767 1.00 98.06 180 LYS A O 1
ATOM 1423 N N . GLY A 1 181 ? 1.545 6.399 8.171 1.00 97.69 181 GLY A N 1
ATOM 1424 C CA . GLY A 1 181 ? 2.565 6.202 7.156 1.00 97.69 181 GLY A CA 1
ATOM 1425 C C . GLY A 1 181 ? 2.013 5.593 5.880 1.00 97.69 181 GLY A C 1
ATOM 1426 O O . GLY A 1 181 ? 0.912 5.041 5.845 1.00 97.69 181 GLY A O 1
ATOM 1427 N N . ILE A 1 182 ? 2.799 5.697 4.815 1.00 98.31 182 ILE A N 1
ATOM 1428 C CA . ILE A 1 182 ? 2.501 5.105 3.514 1.00 98.31 182 ILE A CA 1
ATOM 1429 C C . ILE A 1 182 ? 3.806 4.626 2.875 1.00 98.31 182 ILE A C 1
ATOM 1431 O O . ILE A 1 182 ? 4.855 5.250 3.039 1.00 98.31 182 ILE A O 1
ATOM 1435 N N . SER A 1 183 ? 3.761 3.507 2.161 1.00 98.06 183 SER A N 1
ATOM 1436 C CA . SER A 1 183 ? 4.903 2.965 1.421 1.00 98.06 183 SER A CA 1
ATOM 1437 C C . SER A 1 183 ? 4.458 2.409 0.073 1.00 98.06 183 SER A C 1
ATOM 1439 O O . SER A 1 183 ? 3.337 1.914 -0.065 1.00 98.06 183 SER A O 1
ATOM 1441 N N . PHE A 1 184 ? 5.335 2.473 -0.929 1.00 97.75 184 PHE A N 1
ATOM 1442 C CA . PHE A 1 184 ? 5.100 1.927 -2.263 1.00 97.75 184 PHE A CA 1
ATOM 1443 C C . PHE A 1 184 ? 6.244 0.982 -2.618 1.00 97.75 184 PHE A C 1
ATOM 1445 O O . PHE A 1 184 ? 7.404 1.349 -2.504 1.00 97.75 184 PHE A O 1
ATOM 1452 N N . TYR A 1 185 ? 5.916 -0.239 -3.038 1.00 95.75 185 TYR A N 1
ATOM 1453 C CA . TYR A 1 185 ? 6.914 -1.279 -3.326 1.00 95.75 185 TYR A CA 1
ATOM 1454 C C . TYR A 1 185 ? 7.008 -1.627 -4.814 1.00 95.75 185 TYR A C 1
ATOM 1456 O O . TYR A 1 185 ? 7.941 -2.297 -5.248 1.00 95.75 185 TYR A O 1
ATOM 1464 N N . GLU A 1 186 ? 6.029 -1.215 -5.623 1.00 96.62 186 GLU A N 1
ATOM 1465 C CA . GLU A 1 186 ? 6.054 -1.453 -7.065 1.00 96.62 186 GLU A CA 1
ATOM 1466 C C . GLU A 1 186 ? 5.288 -0.352 -7.803 1.00 96.62 186 GLU A C 1
ATOM 1468 O O . GLU A 1 186 ? 4.097 -0.139 -7.566 1.00 96.62 186 GLU A O 1
ATOM 1473 N N . HIS A 1 187 ? 5.973 0.326 -8.722 1.00 97.00 187 HIS A N 1
ATOM 1474 C CA . HIS A 1 187 ? 5.392 1.211 -9.727 1.00 97.00 187 HIS A CA 1
ATOM 1475 C C . HIS A 1 187 ? 6.356 1.347 -10.920 1.00 97.00 187 HIS A C 1
ATOM 1477 O O . HIS A 1 187 ? 7.518 0.953 -10.857 1.00 97.00 187 HIS A O 1
ATOM 1483 N N . GLY A 1 188 ? 5.858 1.895 -12.023 1.00 97.00 188 GLY A N 1
ATOM 1484 C CA . GLY A 1 188 ? 6.575 2.156 -13.272 1.00 97.00 188 GLY A CA 1
ATOM 1485 C C . GLY A 1 188 ? 6.310 3.566 -13.800 1.00 97.00 188 GLY A C 1
ATOM 1486 O O . GLY A 1 188 ? 6.393 3.805 -15.002 1.00 97.00 188 GLY A O 1
ATOM 1487 N N . GLU A 1 189 ? 5.945 4.485 -12.904 1.00 97.62 189 GLU A N 1
ATOM 1488 C CA . GLU A 1 189 ? 5.752 5.900 -13.218 1.00 97.62 189 GLU A CA 1
ATOM 1489 C C . GLU A 1 189 ? 7.080 6.585 -13.593 1.00 97.62 189 GLU A C 1
ATOM 1491 O O . GLU A 1 189 ? 8.166 6.125 -13.245 1.00 97.62 189 GLU A O 1
ATOM 1496 N N . THR A 1 190 ? 7.005 7.709 -14.307 1.00 96.44 190 THR A N 1
ATOM 1497 C CA . THR A 1 190 ? 8.195 8.428 -14.786 1.00 96.44 190 THR A CA 1
ATOM 1498 C C . THR A 1 190 ? 8.940 9.120 -13.630 1.00 96.44 190 THR A C 1
ATOM 1500 O O . THR A 1 190 ? 8.317 9.938 -12.944 1.00 96.44 190 THR A O 1
ATOM 1503 N N . PRO A 1 191 ? 10.251 8.867 -13.424 1.00 95.44 191 PRO A N 1
ATOM 1504 C CA . PRO A 1 191 ? 11.066 9.589 -12.438 1.00 95.44 191 PRO A CA 1
ATOM 1505 C C . PRO A 1 191 ? 11.041 11.109 -12.662 1.00 95.44 191 PRO A C 1
ATOM 1507 O O . PRO A 1 191 ? 11.052 11.551 -13.813 1.00 95.44 191 PRO A O 1
ATOM 1510 N N . GLY A 1 192 ? 10.993 11.912 -11.593 1.00 92.50 192 GLY A N 1
ATOM 1511 C CA . GLY A 1 192 ? 10.847 13.372 -11.678 1.00 92.50 192 GLY A CA 1
ATOM 1512 C C . GLY A 1 192 ? 9.418 13.868 -11.939 1.00 92.50 192 GLY A C 1
ATOM 1513 O O . GLY A 1 192 ? 9.195 15.075 -11.976 1.00 92.50 192 GLY A O 1
ATOM 1514 N N . LEU A 1 193 ? 8.456 12.959 -12.145 1.00 94.06 193 LEU A N 1
ATOM 1515 C CA . LEU A 1 193 ? 7.024 13.246 -12.285 1.00 94.06 193 LEU A CA 1
ATOM 1516 C C . LEU A 1 193 ? 6.230 12.329 -11.341 1.00 94.06 193 LEU A C 1
ATOM 1518 O O . LEU A 1 193 ? 6.301 12.471 -10.128 1.00 94.06 193 LEU A O 1
ATOM 1522 N N . GLY A 1 194 ? 5.488 11.354 -11.875 1.00 94.31 194 GLY A N 1
ATOM 1523 C CA . GLY A 1 194 ? 4.708 10.416 -11.064 1.00 94.31 194 GLY A CA 1
ATOM 1524 C C . GLY A 1 194 ? 5.569 9.468 -10.230 1.00 94.31 194 GLY A C 1
ATOM 1525 O O . GLY A 1 194 ? 5.094 8.932 -9.241 1.00 94.31 194 GLY A O 1
ATOM 1526 N N . GLY A 1 195 ? 6.840 9.273 -10.592 1.00 96.00 195 GLY A N 1
ATOM 1527 C CA . GLY A 1 195 ? 7.783 8.483 -9.800 1.00 96.00 195 GLY A CA 1
ATOM 1528 C C . GLY A 1 195 ? 8.129 9.113 -8.449 1.00 96.00 195 GLY A C 1
ATOM 1529 O O . GLY A 1 195 ? 8.586 8.405 -7.560 1.00 96.00 195 GLY A O 1
ATOM 1530 N N . GLU A 1 196 ? 7.845 10.405 -8.261 1.00 96.75 196 GLU A N 1
ATOM 1531 C CA . GLU A 1 196 ? 8.065 11.100 -6.989 1.00 96.75 196 GLU A CA 1
ATOM 1532 C C . GLU A 1 196 ? 7.147 10.591 -5.864 1.00 96.75 196 GLU A C 1
ATOM 1534 O O . GLU A 1 196 ? 7.376 10.925 -4.707 1.00 96.75 196 GLU A O 1
ATOM 1539 N N . ILE A 1 197 ? 6.144 9.748 -6.163 1.00 96.06 197 ILE A N 1
ATOM 1540 C CA . ILE A 1 197 ? 5.306 9.082 -5.146 1.00 96.06 197 ILE A CA 1
ATOM 1541 C C . ILE A 1 197 ? 6.125 8.336 -4.087 1.00 96.06 197 ILE A C 1
ATOM 1543 O O . ILE A 1 197 ? 5.651 8.182 -2.965 1.00 96.06 197 ILE A O 1
ATOM 1547 N N . ASP A 1 198 ? 7.328 7.861 -4.427 1.00 94.56 198 ASP A N 1
ATOM 1548 C CA . ASP A 1 198 ? 8.181 7.113 -3.502 1.00 94.56 198 ASP A CA 1
ATOM 1549 C C . ASP A 1 198 ? 9.183 8.001 -2.738 1.00 94.56 198 ASP A C 1
ATOM 1551 O O . ASP A 1 198 ? 9.874 7.545 -1.825 1.00 94.56 198 ASP A O 1
ATOM 1555 N N . VAL A 1 199 ? 9.231 9.301 -3.034 1.00 95.62 199 VAL A N 1
ATOM 1556 C CA . VAL A 1 199 ? 10.063 10.251 -2.287 1.00 95.62 199 VAL A CA 1
ATOM 1557 C C . VAL A 1 199 ? 9.436 10.532 -0.924 1.00 95.62 199 VAL A C 1
ATOM 1559 O O . VAL A 1 199 ? 8.222 10.711 -0.801 1.00 95.62 199 VAL A O 1
ATOM 1562 N N . TYR A 1 200 ? 10.274 10.582 0.116 1.00 95.88 200 TYR A N 1
ATOM 1563 C CA . TYR A 1 200 ? 9.833 10.783 1.497 1.00 95.88 200 TYR A CA 1
ATOM 1564 C C . TYR A 1 200 ? 8.945 12.030 1.647 1.00 95.88 200 TYR A C 1
ATOM 1566 O O . TYR A 1 200 ? 7.846 11.911 2.173 1.00 95.88 200 TYR A O 1
ATOM 1574 N N . ASP A 1 201 ? 9.340 13.178 1.089 1.00 95.50 201 ASP A N 1
ATOM 1575 C CA . ASP A 1 201 ? 8.586 14.443 1.174 1.00 95.50 201 ASP A CA 1
ATOM 1576 C C . ASP A 1 201 ? 7.194 14.394 0.520 1.00 95.50 201 ASP A C 1
ATOM 1578 O O . ASP A 1 201 ? 6.319 15.196 0.847 1.00 95.50 201 ASP A O 1
ATOM 1582 N N . VAL A 1 202 ? 6.967 13.490 -0.439 1.00 97.12 202 VAL A N 1
ATOM 1583 C CA . VAL A 1 202 ? 5.636 13.277 -1.031 1.00 97.12 202 VAL A CA 1
ATOM 1584 C C . VAL A 1 202 ? 4.806 12.367 -0.134 1.00 97.12 202 VAL A C 1
ATOM 1586 O O . VAL A 1 202 ? 3.648 12.675 0.144 1.00 97.12 202 VAL A O 1
ATOM 1589 N N . LYS A 1 203 ? 5.406 11.283 0.368 1.00 97.81 203 LYS A N 1
ATOM 1590 C CA . LYS A 1 203 ? 4.755 10.357 1.304 1.00 97.81 203 LYS A CA 1
ATOM 1591 C C . LYS A 1 203 ? 4.415 11.029 2.639 1.00 97.81 203 LYS A C 1
ATOM 1593 O O . LYS A 1 203 ? 3.341 10.783 3.177 1.00 97.81 203 LYS A O 1
ATOM 1598 N N . GLU A 1 204 ? 5.271 11.929 3.130 1.00 97.81 204 GLU A N 1
ATOM 1599 C CA . GLU A 1 204 ? 5.104 12.656 4.399 1.00 97.81 204 GLU A CA 1
ATOM 1600 C C . GLU A 1 204 ? 3.851 13.531 4.387 1.00 97.81 204 GLU A C 1
ATOM 1602 O O . GLU A 1 204 ? 3.257 13.754 5.433 1.00 97.81 204 GLU A O 1
ATOM 1607 N N . ARG A 1 205 ? 3.365 13.946 3.212 1.00 97.62 205 ARG A N 1
ATOM 1608 C CA . ARG A 1 205 ? 2.114 14.711 3.106 1.00 97.62 205 ARG A CA 1
ATOM 1609 C C . ARG A 1 205 ? 0.911 13.930 3.625 1.00 97.62 205 ARG A C 1
ATOM 1611 O O . ARG A 1 205 ? -0.014 14.542 4.135 1.00 97.62 205 ARG A O 1
ATOM 1618 N N . TYR A 1 206 ? 0.925 12.601 3.512 1.00 98.31 206 TYR A N 1
ATOM 1619 C CA . TYR A 1 206 ? -0.127 11.744 4.059 1.00 98.31 206 TYR A CA 1
ATOM 1620 C C . TYR A 1 206 ? -0.051 11.605 5.582 1.00 98.31 206 TYR A C 1
ATOM 1622 O O . TYR A 1 206 ? -1.033 11.184 6.192 1.00 98.31 206 TYR A O 1
ATOM 1630 N N . LEU A 1 207 ? 1.084 11.916 6.208 1.00 98.00 207 LEU A N 1
ATOM 1631 C CA . LEU A 1 207 ? 1.253 11.757 7.646 1.00 98.00 207 LEU A CA 1
ATOM 1632 C C . LEU A 1 207 ? 0.260 12.648 8.405 1.00 98.00 207 LEU A C 1
ATOM 1634 O O . LEU A 1 207 ? 0.080 13.818 8.084 1.00 98.00 207 LEU A O 1
ATOM 1638 N N . ASP A 1 208 ? -0.395 12.066 9.406 1.00 98.06 208 ASP A N 1
ATOM 1639 C CA . ASP A 1 208 ? -1.393 12.694 10.278 1.00 98.06 208 ASP A CA 1
ATOM 1640 C C . ASP A 1 208 ? -2.683 13.184 9.593 1.00 98.06 208 ASP A C 1
ATOM 1642 O O . ASP A 1 208 ? -3.553 13.767 10.246 1.00 98.06 208 ASP A O 1
ATOM 1646 N N . THR A 1 209 ? -2.868 12.870 8.308 1.00 98.69 209 THR A N 1
ATOM 1647 C CA . THR A 1 209 ? -4.156 13.052 7.627 1.00 98.69 209 THR A CA 1
ATOM 1648 C C . THR A 1 209 ? -5.212 12.083 8.159 1.00 98.69 209 THR A C 1
ATOM 1650 O O . THR A 1 209 ? -4.910 11.023 8.716 1.00 98.69 209 THR A O 1
ATOM 1653 N N . LYS A 1 210 ? -6.480 12.452 7.998 1.00 98.31 210 LYS A N 1
ATOM 1654 C CA . LYS A 1 210 ? -7.634 11.746 8.546 1.00 98.31 210 LYS A CA 1
ATOM 1655 C C . LYS A 1 210 ? -8.339 10.899 7.495 1.00 98.31 210 LYS A C 1
ATOM 1657 O O . LYS A 1 210 ? -8.371 11.200 6.302 1.00 98.31 210 LYS A O 1
ATOM 1662 N N . ILE A 1 211 ? -8.957 9.834 7.981 1.00 98.56 211 ILE A N 1
ATOM 1663 C CA . ILE A 1 211 ? -9.920 9.004 7.269 1.00 98.56 211 ILE A CA 1
ATOM 1664 C C . ILE A 1 211 ? -11.199 9.003 8.093 1.00 98.56 211 ILE A C 1
ATOM 1666 O O . ILE A 1 211 ? -11.167 8.701 9.284 1.00 98.56 211 ILE A O 1
ATOM 1670 N N . ASP A 1 212 ? -12.316 9.283 7.436 1.00 97.81 212 ASP A N 1
ATOM 1671 C CA . ASP A 1 212 ? -13.653 9.233 8.010 1.00 97.81 212 ASP A CA 1
ATOM 1672 C C . ASP A 1 212 ? -14.538 8.351 7.122 1.00 97.81 212 ASP A C 1
ATOM 1674 O O . ASP A 1 212 ? -14.966 8.733 6.028 1.00 97.81 212 ASP A O 1
ATOM 1678 N N . ILE A 1 213 ? -14.790 7.130 7.590 1.00 97.12 213 ILE A N 1
ATOM 1679 C CA . ILE A 1 213 ? -15.537 6.117 6.838 1.00 97.12 213 ILE A CA 1
ATOM 1680 C C . ILE A 1 213 ? -17.037 6.458 6.751 1.00 97.12 213 ILE A C 1
ATOM 1682 O O . ILE A 1 213 ? -17.716 6.048 5.794 1.00 97.12 213 ILE A O 1
ATOM 1686 N N . GLU A 1 214 ? -17.570 7.194 7.729 1.00 95.19 214 GLU A N 1
ATOM 1687 C CA . GLU A 1 214 ? -18.977 7.604 7.773 1.00 95.19 214 GLU A CA 1
ATOM 1688 C C . GLU A 1 214 ? -19.242 8.731 6.779 1.00 95.19 214 GLU A C 1
ATOM 1690 O O . GLU A 1 214 ? -20.140 8.614 5.939 1.00 95.19 214 GLU A O 1
ATOM 1695 N N . ASN A 1 215 ? -18.397 9.763 6.802 1.00 96.69 215 ASN A N 1
ATOM 1696 C CA . ASN A 1 215 ? -18.492 10.912 5.904 1.00 96.69 215 ASN A CA 1
ATOM 1697 C C . ASN A 1 215 ? -17.799 10.692 4.550 1.00 96.69 215 ASN A C 1
ATOM 1699 O O . ASN A 1 215 ? -17.755 11.608 3.729 1.00 96.69 215 ASN A O 1
ATOM 1703 N N . LYS A 1 216 ? -17.298 9.476 4.288 1.00 97.56 216 LYS A N 1
ATOM 1704 C CA . LYS A 1 216 ? -16.631 9.077 3.037 1.00 97.56 216 LYS A CA 1
ATOM 1705 C C . LYS A 1 216 ? -15.441 9.971 2.682 1.00 97.56 216 LYS A C 1
ATOM 1707 O O . LYS A 1 216 ? -15.290 10.383 1.533 1.00 97.56 216 LYS A O 1
ATOM 1712 N N . ARG A 1 217 ? -14.600 10.270 3.669 1.00 97.94 217 ARG A N 1
ATOM 1713 C CA . ARG A 1 217 ? -13.401 11.086 3.485 1.00 97.94 217 ARG A CA 1
ATOM 1714 C C . ARG A 1 217 ? -12.148 10.241 3.657 1.00 97.94 217 ARG A C 1
ATOM 1716 O O . ARG A 1 217 ? -12.020 9.481 4.613 1.00 97.94 217 ARG A O 1
ATOM 1723 N N . THR A 1 218 ? -11.212 10.416 2.744 1.00 98.25 218 THR A N 1
ATOM 1724 C CA . THR A 1 218 ? -9.844 9.896 2.813 1.00 98.25 218 THR A CA 1
ATOM 1725 C C . THR A 1 218 ? -8.887 11.020 2.437 1.00 98.25 218 THR A C 1
ATOM 1727 O O . THR A 1 218 ? -9.345 12.037 1.910 1.00 98.25 218 THR A O 1
ATOM 1730 N N . PRO A 1 219 ? -7.576 10.851 2.658 1.00 98.19 219 PRO A N 1
ATOM 1731 C CA . PRO A 1 219 ? -6.595 11.795 2.155 1.00 98.19 219 PRO A CA 1
ATOM 1732 C C . PRO A 1 219 ? -6.694 11.918 0.632 1.00 98.19 219 PRO A C 1
ATOM 1734 O O . PRO A 1 219 ? -6.738 10.909 -0.075 1.00 98.19 219 PRO A O 1
ATOM 1737 N N . GLU A 1 220 ? -6.732 13.151 0.146 1.00 98.19 220 GLU A N 1
ATOM 1738 C CA . GLU A 1 220 ? -6.937 13.515 -1.249 1.00 98.19 220 GLU A CA 1
ATOM 1739 C C . GLU A 1 220 ? -5.873 14.533 -1.674 1.00 98.19 220 GLU A C 1
ATOM 1741 O O . GLU A 1 220 ? -5.737 15.613 -1.098 1.00 98.19 220 GLU A O 1
ATOM 1746 N N . MET A 1 221 ? -5.114 14.204 -2.711 1.00 98.12 221 MET A N 1
ATOM 1747 C CA . MET A 1 221 ? -4.227 15.141 -3.383 1.00 98.12 221 MET A CA 1
ATOM 1748 C C . MET A 1 221 ? -5.032 16.157 -4.195 1.00 98.12 221 MET A C 1
ATOM 1750 O O . MET A 1 221 ? -5.842 15.778 -5.037 1.00 98.12 221 MET A O 1
ATOM 1754 N N . VAL A 1 222 ? -4.780 17.448 -3.976 1.00 98.00 222 VAL A N 1
ATOM 1755 C CA . VAL A 1 222 ? -5.465 18.564 -4.641 1.00 98.00 222 VAL A CA 1
ATOM 1756 C C . VAL A 1 222 ? -4.475 19.642 -5.097 1.00 98.00 222 VAL A C 1
ATOM 1758 O O . VAL A 1 222 ? -3.328 19.703 -4.658 1.00 98.00 222 VAL A O 1
ATOM 1761 N N . LYS A 1 223 ? -4.912 20.536 -5.998 1.00 95.81 223 LYS A N 1
ATOM 1762 C CA . LYS A 1 223 ? -4.077 21.660 -6.486 1.00 95.81 223 LYS A CA 1
ATOM 1763 C C . LYS A 1 223 ? -3.903 22.765 -5.452 1.00 95.81 223 LYS A C 1
ATOM 1765 O O . LYS A 1 223 ? -2.909 23.479 -5.493 1.00 95.81 223 LYS A O 1
ATOM 1770 N N . ALA A 1 224 ? -4.914 22.961 -4.617 1.00 95.88 224 ALA A N 1
ATOM 1771 C CA . ALA A 1 224 ? -4.950 24.009 -3.616 1.00 95.88 224 ALA A CA 1
ATOM 1772 C C . ALA A 1 224 ? -5.616 23.444 -2.366 1.00 95.88 224 ALA A C 1
ATOM 1774 O O . ALA A 1 224 ? -6.823 23.202 -2.355 1.00 95.88 224 ALA A O 1
ATOM 1775 N N . VAL A 1 225 ? -4.806 23.203 -1.339 1.00 97.00 225 VAL A N 1
ATOM 1776 C CA . VAL A 1 225 ? -5.263 22.644 -0.068 1.00 97.00 225 VAL A CA 1
ATOM 1777 C C . VAL A 1 225 ? -6.111 23.676 0.671 1.00 97.00 225 VAL A C 1
ATOM 1779 O O . VAL A 1 225 ? -5.660 24.786 0.953 1.00 97.00 225 VAL A O 1
ATOM 1782 N N . SER A 1 226 ? -7.345 23.293 0.991 1.00 96.69 226 SER A N 1
ATOM 1783 C CA . SER A 1 226 ? -8.298 24.096 1.769 1.00 96.69 226 SER A CA 1
ATOM 1784 C C . SER A 1 226 ? -8.636 23.468 3.120 1.00 96.69 226 SER A C 1
ATOM 1786 O O . SER A 1 226 ? -8.899 24.188 4.080 1.00 96.69 226 SER A O 1
ATOM 1788 N N . ASP A 1 227 ? -8.556 22.141 3.209 1.00 97.00 227 ASP A N 1
ATOM 1789 C CA . ASP A 1 227 ? -8.775 21.370 4.427 1.00 97.00 227 ASP A CA 1
ATOM 1790 C C . ASP A 1 227 ? -7.586 20.438 4.672 1.00 97.00 227 ASP A C 1
ATOM 1792 O O . ASP A 1 227 ? -7.525 19.340 4.129 1.00 97.00 227 ASP A O 1
ATOM 1796 N N . LYS A 1 228 ? -6.633 20.873 5.499 1.00 95.75 228 LYS A N 1
ATOM 1797 C CA . LYS A 1 228 ? -5.393 20.127 5.769 1.00 95.75 228 LYS A CA 1
ATOM 1798 C C . LYS A 1 228 ? -5.605 18.789 6.479 1.00 95.75 228 LYS A C 1
ATOM 1800 O O . LYS A 1 228 ? -4.673 17.995 6.513 1.00 95.75 228 LYS A O 1
ATOM 1805 N N . GLU A 1 229 ? -6.781 18.533 7.052 1.00 97.12 229 GLU A N 1
ATOM 1806 C CA . GLU A 1 229 ? -7.046 17.239 7.687 1.00 97.12 229 GLU A CA 1
ATOM 1807 C C . GLU A 1 229 ? -7.187 16.123 6.648 1.00 97.12 229 GLU A C 1
ATOM 1809 O O . GLU A 1 229 ? -6.847 14.980 6.933 1.00 97.12 229 GLU A O 1
ATOM 1814 N N . TYR A 1 230 ? -7.649 16.443 5.437 1.00 97.94 230 TYR A N 1
ATOM 1815 C CA . TYR A 1 230 ? -7.937 15.450 4.395 1.00 97.94 230 TYR A CA 1
ATOM 1816 C C . TYR A 1 230 ? -7.325 15.794 3.042 1.00 97.94 230 TYR A C 1
ATOM 1818 O O . TYR A 1 230 ? -7.320 14.952 2.158 1.00 97.94 230 TYR A O 1
ATOM 1826 N N . GLN A 1 231 ? -6.846 17.016 2.837 1.00 98.44 231 GLN A N 1
ATOM 1827 C CA . GLN A 1 231 ? -6.292 17.459 1.567 1.00 98.44 2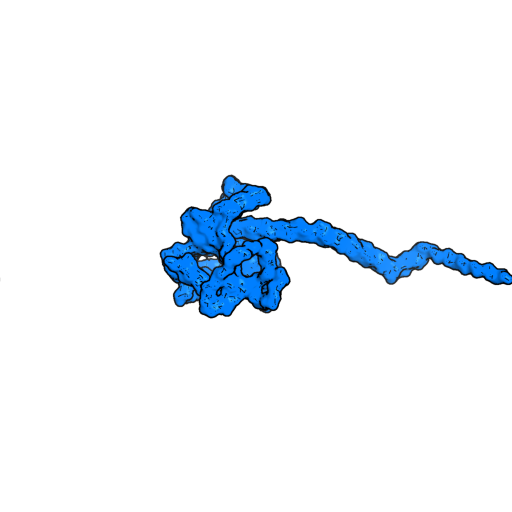31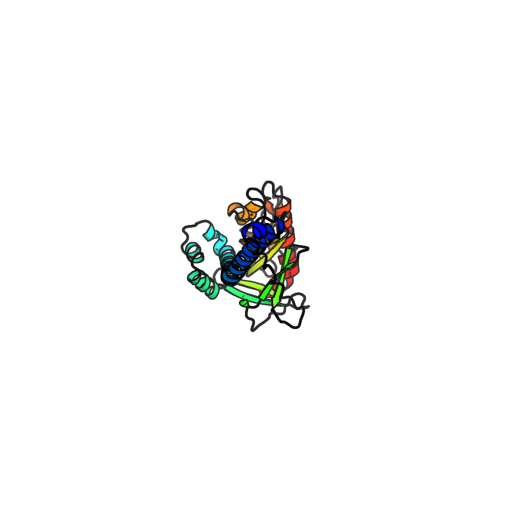 GLN A CA 1
ATOM 1828 C C . GLN A 1 231 ? -4.793 17.675 1.678 1.00 98.44 231 GLN A C 1
ATOM 1830 O O . GLN A 1 231 ? -4.302 18.323 2.603 1.00 98.44 231 GLN A O 1
ATOM 1835 N N . ILE A 1 232 ? -4.085 17.173 0.677 1.00 98.06 232 ILE A N 1
ATOM 1836 C CA . ILE A 1 232 ? -2.635 17.258 0.555 1.00 98.06 232 ILE A CA 1
ATOM 1837 C C . ILE A 1 232 ? -2.265 17.785 -0.828 1.00 98.06 232 ILE A C 1
ATOM 1839 O O . ILE A 1 232 ? -3.062 17.731 -1.763 1.00 98.06 232 ILE A O 1
ATOM 1843 N N . ASP A 1 233 ? -1.064 18.329 -0.982 1.00 97.94 233 ASP A N 1
ATOM 1844 C CA . ASP A 1 233 ? -0.659 18.900 -2.265 1.00 97.94 233 ASP A CA 1
ATOM 1845 C C . ASP A 1 233 ? -0.407 17.820 -3.321 1.00 97.94 233 ASP A C 1
ATOM 1847 O O . ASP A 1 233 ? 0.246 16.803 -3.057 1.00 97.94 233 ASP A O 1
ATOM 1851 N N . TYR A 1 234 ? -0.839 18.097 -4.553 1.00 97.50 234 TYR A N 1
ATOM 1852 C CA . TYR A 1 234 ? -0.501 17.294 -5.722 1.00 97.50 234 TYR A CA 1
ATOM 1853 C C . TYR A 1 234 ? 1.007 17.121 -5.934 1.00 97.50 234 TYR A C 1
ATOM 1855 O O . TYR A 1 234 ? 1.842 17.958 -5.571 1.00 97.50 234 TYR A O 1
ATOM 1863 N N . ILE A 1 235 ? 1.357 16.043 -6.632 1.00 96.75 235 ILE A N 1
ATOM 1864 C CA . ILE A 1 235 ? 2.703 15.857 -7.161 1.00 96.75 235 ILE A CA 1
ATOM 1865 C C . ILE A 1 235 ? 2.865 16.763 -8.381 1.00 96.75 235 ILE A C 1
ATOM 1867 O O . ILE A 1 235 ? 2.084 16.708 -9.338 1.00 96.75 235 ILE A O 1
ATOM 1871 N N . SER A 1 236 ? 3.878 17.629 -8.338 1.00 94.19 236 SER A N 1
ATOM 1872 C CA . SER A 1 236 ? 4.128 18.603 -9.399 1.00 94.19 236 SER A CA 1
ATOM 1873 C C . SER A 1 236 ? 4.326 17.899 -10.744 1.00 94.19 236 SER A C 1
ATOM 1875 O O . SER A 1 236 ? 5.129 16.980 -10.863 1.00 94.19 236 SER A O 1
ATOM 1877 N N . GLY A 1 237 ? 3.559 18.304 -11.758 1.00 94.75 237 GLY A N 1
ATOM 1878 C CA . GLY A 1 237 ? 3.621 17.709 -13.098 1.00 94.75 237 GLY A CA 1
ATOM 1879 C C . GLY A 1 237 ? 3.019 16.302 -13.231 1.00 94.75 237 GLY A C 1
ATOM 1880 O O . GLY A 1 237 ? 3.048 15.751 -14.329 1.00 94.75 237 GLY A O 1
ATOM 1881 N N . ALA A 1 238 ? 2.436 15.730 -12.172 1.00 96.88 238 ALA A N 1
ATOM 1882 C CA . ALA A 1 238 ? 1.925 14.357 -12.160 1.00 96.88 238 ALA A CA 1
ATOM 1883 C C . ALA A 1 238 ? 0.476 14.264 -11.649 1.00 96.88 238 ALA A C 1
ATOM 1885 O O . ALA A 1 238 ? 0.151 13.480 -10.755 1.00 96.88 238 ALA A O 1
ATOM 1886 N N . THR A 1 239 ? -0.416 15.067 -12.240 1.00 96.94 239 THR A N 1
ATOM 1887 C CA . THR A 1 239 ? -1.842 15.100 -11.870 1.00 96.94 239 THR A CA 1
ATOM 1888 C C . THR A 1 239 ? -2.516 13.738 -12.041 1.00 96.94 239 THR A C 1
ATOM 1890 O O . THR A 1 239 ? -3.155 13.285 -11.108 1.00 96.94 239 THR A O 1
ATOM 1893 N N . ILE A 1 240 ? -2.299 13.032 -13.161 1.00 97.12 240 ILE A N 1
ATOM 1894 C CA . ILE A 1 240 ? -2.948 11.727 -13.414 1.00 97.12 240 ILE A CA 1
ATOM 1895 C C . ILE A 1 240 ? -2.512 10.669 -12.395 1.00 97.12 240 ILE A C 1
ATOM 1897 O O . ILE A 1 240 ? -3.338 9.906 -11.905 1.00 97.12 240 ILE A O 1
ATOM 1901 N N . THR A 1 241 ? -1.221 10.626 -12.057 1.00 97.81 241 THR A N 1
ATOM 1902 C CA . THR A 1 241 ? -0.713 9.731 -11.011 1.00 97.81 241 THR A CA 1
ATOM 1903 C C . THR A 1 241 ? -1.393 10.036 -9.682 1.00 97.81 241 THR A C 1
ATOM 1905 O O . THR A 1 241 ? -1.864 9.129 -9.007 1.00 97.81 241 THR A O 1
ATOM 1908 N N . SER A 1 242 ? -1.489 11.317 -9.337 1.00 98.12 242 SER A N 1
ATOM 1909 C CA . SER A 1 242 ? -2.086 11.748 -8.079 1.00 98.12 242 SER A CA 1
ATOM 1910 C C . SER A 1 242 ? -3.596 11.486 -8.000 1.00 98.12 242 SER A C 1
ATOM 1912 O O . SER A 1 242 ? -4.078 11.036 -6.966 1.00 98.12 242 SER A O 1
ATOM 1914 N N . ASP A 1 243 ? -4.330 11.702 -9.095 1.00 98.19 243 ASP A N 1
ATOM 1915 C CA . ASP A 1 243 ? -5.749 11.339 -9.213 1.00 98.19 243 ASP A CA 1
ATOM 1916 C C . ASP A 1 243 ? -5.933 9.829 -9.033 1.00 98.19 243 ASP A C 1
ATOM 1918 O O . ASP A 1 243 ? -6.810 9.391 -8.294 1.00 98.19 243 ASP A O 1
ATOM 1922 N N . GLY A 1 244 ? -5.038 9.031 -9.627 1.00 98.00 244 GLY A N 1
ATOM 1923 C CA . GLY A 1 244 ? -4.989 7.589 -9.410 1.00 98.00 244 GLY A CA 1
ATOM 1924 C C . GLY A 1 244 ? -4.856 7.229 -7.929 1.00 98.00 244 GLY A C 1
ATOM 1925 O O . GLY A 1 244 ? -5.637 6.412 -7.441 1.00 98.00 244 GLY A O 1
ATOM 1926 N N . LEU A 1 245 ? -3.919 7.860 -7.199 1.00 98.19 245 LEU A N 1
ATOM 1927 C CA . LEU A 1 245 ? -3.771 7.668 -5.747 1.00 98.19 245 LEU A CA 1
ATOM 1928 C C . LEU A 1 245 ? -5.068 7.985 -4.996 1.00 98.19 245 LEU A C 1
ATOM 1930 O O . LEU A 1 245 ? -5.488 7.170 -4.174 1.00 98.19 245 LEU A O 1
ATOM 1934 N N . ASN A 1 246 ? -5.715 9.114 -5.294 1.00 98.44 246 ASN A N 1
ATOM 1935 C CA . ASN A 1 246 ? -6.987 9.491 -4.672 1.00 98.44 246 ASN A CA 1
ATOM 1936 C C . ASN A 1 246 ? -8.047 8.406 -4.887 1.00 98.44 246 ASN A C 1
ATOM 1938 O O . ASN A 1 246 ? -8.636 7.910 -3.924 1.00 98.44 246 ASN A O 1
ATOM 1942 N N . ASP A 1 247 ? -8.233 7.993 -6.142 1.00 98.12 247 ASP A N 1
ATOM 1943 C CA . ASP A 1 247 ? -9.253 7.030 -6.543 1.00 98.12 247 ASP A CA 1
ATOM 1944 C C . ASP A 1 247 ? -9.058 5.678 -5.854 1.00 98.12 247 ASP A C 1
ATOM 1946 O O . ASP A 1 247 ? -9.990 5.125 -5.256 1.00 98.12 247 ASP A O 1
ATOM 1950 N N . PHE A 1 248 ? -7.847 5.112 -5.922 1.00 97.88 248 PHE A N 1
ATOM 1951 C CA . PHE A 1 248 ? -7.640 3.773 -5.386 1.00 97.88 248 PHE A CA 1
ATOM 1952 C C . PHE A 1 248 ? -7.543 3.761 -3.862 1.00 97.88 248 PHE A C 1
ATOM 1954 O O . PHE A 1 248 ? -7.997 2.784 -3.266 1.00 97.88 248 PHE A O 1
ATOM 1961 N N . ILE A 1 249 ? -7.009 4.802 -3.211 1.00 98.44 249 ILE A N 1
ATOM 1962 C CA . ILE A 1 249 ? -7.013 4.882 -1.742 1.00 98.44 249 ILE A CA 1
ATOM 1963 C C . ILE A 1 249 ? -8.459 4.968 -1.251 1.00 98.44 249 ILE A C 1
ATOM 1965 O O . ILE A 1 249 ? -8.857 4.159 -0.409 1.00 98.44 249 ILE A O 1
ATOM 1969 N N . ALA A 1 250 ? -9.264 5.865 -1.833 1.00 98.25 250 ALA A N 1
ATOM 1970 C CA . ALA A 1 250 ? -10.677 5.997 -1.501 1.00 98.25 250 ALA A CA 1
ATOM 1971 C C . ALA A 1 250 ? -11.425 4.675 -1.718 1.00 98.25 250 ALA A C 1
ATOM 1973 O O . ALA A 1 250 ? -12.066 4.180 -0.795 1.00 98.25 250 ALA A O 1
ATOM 1974 N N . SER A 1 251 ? -11.277 4.038 -2.884 1.00 97.19 251 SER A N 1
ATOM 1975 C CA . SER A 1 251 ? -11.957 2.769 -3.177 1.00 97.19 251 SER A CA 1
ATOM 1976 C C . SER A 1 251 ? -11.537 1.632 -2.237 1.00 97.19 251 SER A C 1
ATOM 1978 O O . SER A 1 251 ? -12.366 0.828 -1.803 1.00 97.19 251 SER A O 1
ATOM 1980 N N . HIS A 1 252 ? -10.255 1.543 -1.870 1.00 97.00 252 HIS A N 1
ATOM 1981 C CA . HIS A 1 252 ? -9.812 0.504 -0.942 1.00 97.00 252 HIS A CA 1
ATOM 1982 C C . HIS A 1 252 ? -10.384 0.742 0.455 1.00 97.00 252 HIS A C 1
ATOM 1984 O O . HIS A 1 252 ? -10.958 -0.178 1.030 1.00 97.00 252 HIS A O 1
ATOM 1990 N N . ILE A 1 253 ? -10.274 1.955 0.990 1.00 97.25 253 ILE A N 1
ATOM 1991 C CA . ILE A 1 253 ? -10.667 2.256 2.370 1.00 97.25 253 ILE A CA 1
ATOM 1992 C C . ILE A 1 253 ? -12.189 2.349 2.532 1.00 97.25 253 ILE A C 1
ATOM 1994 O O . ILE A 1 253 ? -12.748 1.757 3.455 1.00 97.25 253 ILE A O 1
ATOM 1998 N N . LEU A 1 254 ? -12.868 3.067 1.636 1.00 96.81 254 LEU A N 1
ATOM 1999 C CA . LEU A 1 254 ? -14.291 3.393 1.755 1.00 96.81 254 LEU A CA 1
ATOM 2000 C C . LEU A 1 254 ? -15.218 2.333 1.157 1.00 96.81 254 LEU A C 1
ATOM 2002 O O . LEU A 1 254 ? -16.388 2.297 1.540 1.00 96.81 254 LEU A O 1
ATOM 2006 N N . ASP A 1 255 ? -14.708 1.455 0.287 1.00 94.69 255 ASP A N 1
ATOM 2007 C CA . ASP A 1 255 ? -15.507 0.380 -0.306 1.00 94.69 255 ASP A CA 1
ATOM 2008 C C . ASP A 1 255 ? -14.991 -1.002 0.107 1.00 94.69 255 ASP A C 1
ATOM 2010 O O . ASP A 1 255 ? -15.694 -1.740 0.799 1.00 94.69 255 ASP A O 1
ATOM 2014 N N . ARG A 1 256 ? -13.761 -1.368 -0.284 1.00 94.50 256 ARG A N 1
ATOM 2015 C CA . ARG A 1 256 ? -13.267 -2.753 -0.139 1.00 94.50 256 ARG A CA 1
ATOM 2016 C C . ARG A 1 256 ? -13.060 -3.168 1.316 1.00 94.50 256 ARG A C 1
ATOM 2018 O O . ARG A 1 256 ? -13.478 -4.250 1.710 1.00 94.50 256 ARG A O 1
ATOM 2025 N N . TYR A 1 257 ? -12.405 -2.320 2.101 1.00 96.25 257 TYR A N 1
ATOM 2026 C CA . TYR A 1 257 ? -12.058 -2.589 3.496 1.00 96.25 257 TYR A CA 1
ATOM 2027 C C . TYR A 1 257 ? -13.039 -1.963 4.486 1.00 96.25 257 TYR A C 1
ATOM 2029 O O . TYR A 1 257 ? -12.921 -2.227 5.677 1.00 96.25 257 TYR A O 1
ATOM 2037 N N . LYS A 1 258 ? -14.032 -1.189 4.031 1.00 95.56 258 LYS A N 1
ATOM 2038 C CA . LYS A 1 258 ? -14.941 -0.431 4.904 1.00 95.56 258 LYS A CA 1
ATOM 2039 C C . LYS A 1 258 ? -15.580 -1.273 6.003 1.00 95.56 258 LYS A C 1
ATOM 2041 O O . LYS A 1 258 ? -15.519 -0.900 7.169 1.00 95.56 258 LYS A O 1
ATOM 2046 N N . SER A 1 259 ? -16.206 -2.392 5.642 1.00 94.56 259 SER A N 1
ATOM 2047 C CA . SER A 1 259 ? -16.889 -3.254 6.613 1.00 94.56 259 SER A CA 1
ATOM 2048 C C . SER A 1 259 ? -15.911 -3.867 7.613 1.00 94.56 259 SER A C 1
ATOM 2050 O O . SER A 1 259 ? -16.203 -3.893 8.802 1.00 94.56 259 SER A O 1
ATOM 2052 N N . ILE A 1 260 ? -14.740 -4.301 7.140 1.00 95.50 260 ILE A N 1
ATOM 2053 C CA . ILE A 1 260 ? -13.675 -4.861 7.978 1.00 95.50 260 ILE A CA 1
ATOM 2054 C C . ILE A 1 260 ? -13.174 -3.804 8.958 1.00 95.50 260 ILE A C 1
ATOM 2056 O O . ILE A 1 260 ? -13.129 -4.069 10.153 1.00 95.50 260 ILE A O 1
ATOM 2060 N N . LEU A 1 261 ? -12.836 -2.610 8.467 1.00 95.69 261 LEU A N 1
ATOM 2061 C CA . LEU A 1 261 ? -12.302 -1.519 9.277 1.00 95.69 261 LEU A CA 1
ATOM 2062 C C . LEU A 1 261 ? -13.280 -1.131 10.388 1.00 95.69 261 LEU A C 1
ATOM 2064 O O . LEU A 1 261 ? -12.875 -1.131 11.545 1.00 95.69 261 LEU A O 1
ATOM 2068 N N . LEU A 1 262 ? -14.562 -0.934 10.058 1.00 94.25 262 LEU A N 1
ATOM 2069 C CA . LEU A 1 262 ? -15.618 -0.640 11.036 1.00 94.25 262 LEU A CA 1
ATOM 2070 C C . LEU A 1 262 ? -15.837 -1.748 12.076 1.00 94.25 262 LEU A C 1
ATOM 2072 O O . LEU A 1 262 ? -16.395 -1.474 13.134 1.00 94.25 262 LEU A O 1
ATOM 2076 N N . GLU A 1 263 ? -15.487 -2.997 11.768 1.00 92.19 263 GLU A N 1
ATOM 2077 C CA . GLU A 1 263 ? -15.617 -4.120 12.699 1.00 92.19 263 GLU A CA 1
ATOM 2078 C C . GLU A 1 263 ? -14.404 -4.211 13.630 1.00 92.19 263 GLU A C 1
ATOM 2080 O O . GLU A 1 263 ? -14.564 -4.422 14.826 1.00 92.19 263 GLU A O 1
ATOM 2085 N N . VAL A 1 264 ? -13.189 -4.020 13.104 1.00 89.06 264 VAL A N 1
ATOM 2086 C CA . VAL A 1 264 ? -11.945 -4.162 13.882 1.00 89.06 264 VAL A CA 1
ATOM 2087 C C . VAL A 1 264 ? -11.612 -2.941 14.752 1.00 89.06 264 VAL A C 1
ATOM 2089 O O . VAL A 1 264 ? -10.668 -2.991 15.540 1.00 89.06 264 VAL A O 1
ATOM 2092 N N . SER A 1 265 ? -12.335 -1.831 14.589 1.00 82.38 265 SER A N 1
ATOM 2093 C CA . SER A 1 265 ? -12.233 -0.616 15.415 1.00 82.38 265 SER A CA 1
ATOM 2094 C C . SER A 1 265 ? -13.277 -0.532 16.535 1.00 82.38 265 SER A C 1
ATOM 2096 O O . SER A 1 265 ? -13.275 0.450 17.282 1.00 82.38 265 SER A O 1
ATOM 2098 N N . ARG A 1 266 ? -14.189 -1.508 16.632 1.00 74.06 266 ARG A N 1
ATOM 2099 C CA . ARG A 1 266 ? -15.131 -1.644 17.754 1.00 74.06 266 ARG A CA 1
ATOM 2100 C C . ARG A 1 266 ? -14.452 -2.251 18.972 1.00 74.06 266 ARG A C 1
ATOM 2102 O O . ARG A 1 266 ? -14.834 -1.829 20.083 1.00 74.06 266 ARG 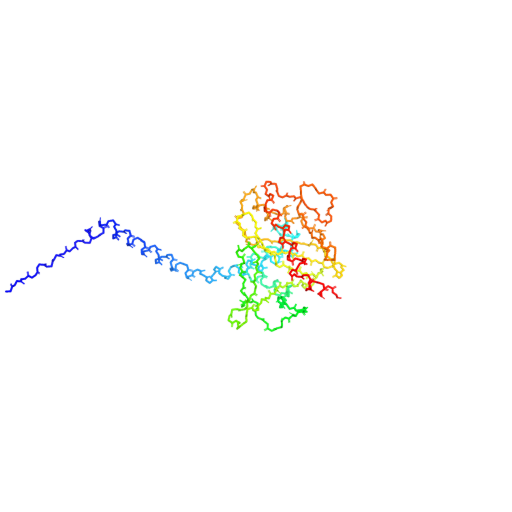A O 1
#

pLDDT: mean 91.47, std 10.92, range [40.16, 98.69]

Secondary structure (DSSP, 8-state):
----------HHHHHTSHHHHHHHHHHHHHHHHHHHHHHHHHHHHHHHHHHHHHHHHHHHTTTGGG-TT-HHHHHTTSHHHHHHHHHHHEEEEEEETT-SS--B--S--GGGEEEEE-TTT--EEEEETT-SS---EEEEEEEPSTT--EEEEEEEE-SSSEEEEEEEEEESSSSEEEEEEEEEEE--PPTTTGGGGGSHHHHGGGTT-EEETTTTB--EEESS-S-TTTEEEPPTT-HHHHHHHHHHHHIIIIIISHHHHHHHT-

Mean predicted aligned error: 6.81 Å

Solvent-accessible surface area (backbone atoms only — not comparable to full-atom values): 14400 Å² total; per-residue (Å²): 134,84,81,78,80,77,79,79,76,50,68,66,66,53,52,66,35,68,69,49,38,50,49,53,50,53,51,52,52,50,51,52,52,49,52,53,51,61,72,44,40,63,60,53,50,52,50,53,54,50,48,53,54,40,34,53,49,41,6,66,43,32,73,55,58,74,42,79,82,32,68,73,55,51,38,52,75,38,75,66,54,32,47,53,50,44,65,74,33,46,43,86,42,40,28,50,51,92,51,98,56,86,39,76,59,76,98,75,62,73,92,53,52,42,81,41,71,37,88,88,56,25,34,69,46,30,33,58,79,87,54,98,54,97,60,38,40,44,69,37,35,34,40,55,63,90,88,41,33,39,35,40,72,37,31,13,35,39,78,73,29,47,35,33,32,29,40,18,34,29,71,80,45,50,51,32,29,34,26,57,19,50,30,67,78,46,68,62,43,52,77,87,28,44,36,41,64,72,38,64,81,54,36,52,56,51,44,71,18,36,31,30,60,82,80,68,42,45,61,30,56,32,94,71,66,85,46,73,54,32,30,27,73,50,49,68,91,13,62,61,29,34,53,23,50,31,53,26,49,40,46,39,52,59,57,74,38,31,65,52,52,48,58,77,43,106

Sequence (266 aa):
MQAGSRKNISIIAIVGNPFVFIGIIALSAALLLSVFSEYTKETVKSNKELDKKKNILLARYFIEAKDENNDTIAKLSNPKELMDIYNSEIEELLFLDGASNVSSVSDFEFSKLVWKENKKDGSLYYFFKGSESDKRYLPLFKVKGGDGGYIVPISGKGLWSTIKGFIYIVPESSAMYTVKGISFYEHGETPGLGGEIDVYDVKERYLDTKIDIENKRTPEMVKAVSDKEYQIDYISGATITSDGLNDFIASHILDRYKSILLEVSR

Nearest PDB structures (foldseek):
  4xa7-assembly1_A  TM=6.695E-01  e=9.238E-10  Vibrio harveyi CAIM 1792
  4xhf-assembly3_C  TM=6.722E-01  e=6.239E-10  Shewanella oneidensis MR-1
  5hqa-assembly1_A  TM=2.207E-01  e=1.744E+00  Pseudoalteromonas sp. K8
  5hqc-assembly1_A  TM=2.325E-01  e=1.649E+00  Pseudoalteromonas sp. K8
  5hqb-assembly1_A  TM=2.375E-01  e=2.442E+00  Pseudoalteromonas sp. K8